Protein AF-0000000085163942 (afdb_homodimer)

Secondary structure (DSSP, 8-state):
----------------------------------EEEEE-TTS-EEEEEHHHHHHHHHHS-HHHHHHHHHHHHHHHTT-STTHHHHHHHHHHHHHHHH--/----------------------------------EEEEE-TTS-EEEEEHHHHHHHHHHS-HHHHHHHHHHHHHHHTT-STTHHHHHHHHHHHHHHHH--

pLDDT: mean 75.38, std 29.67, range [25.17, 98.88]

Foldseek 3Di:
DCCPDDDPPPVPPPPPPPPPPPPPPPPPPCPVQDWAWAADPVLDIDIDGLVVLLVVLLPDDPVVLVVRLVRLVVSCVPHCRHVSVNVSSVVSNVVVVVVD/DDPPDPDDPPPPPPPPPPPPPPPPPPPPPCPVQDWAWAADPVLDIDIDGLVVLLVVLLPDDPVVLVVRLVRLVVSCVPHCRHVSVNVSSVVSNVVVVVVD

Structure (mmCIF, N/CA/C/O backbone):
data_AF-0000000085163942-model_v1
#
loop_
_entity.id
_entity.type
_entity.pdbx_description
1 polymer 'Phage protein'
#
loop_
_atom_site.group_PDB
_atom_site.id
_atom_site.type_symbol
_atom_site.label_atom_id
_atom_site.label_alt_id
_atom_site.label_comp_id
_atom_site.label_asym_id
_atom_site.label_entity_id
_atom_site.label_seq_id
_atom_site.pdbx_PDB_ins_code
_atom_site.Cartn_x
_atom_site.Cartn_y
_atom_site.Cartn_z
_atom_site.occupancy
_atom_site.B_iso_or_equiv
_atom_site.auth_seq_id
_atom_site.auth_comp_id
_atom_site.auth_asym_id
_atom_site.auth_atom_id
_atom_site.pdbx_PDB_model_num
ATOM 1 N N . MET A 1 1 ? -10.93 -107.25 -25.047 1 27.95 1 MET A N 1
ATOM 2 C CA . MET A 1 1 ? -10.164 -107 -23.828 1 27.95 1 MET A CA 1
ATOM 3 C C . MET A 1 1 ? -9.219 -105.812 -24.016 1 27.95 1 MET A C 1
ATOM 5 O O . MET A 1 1 ? -8.148 -105.75 -23.422 1 27.95 1 MET A O 1
ATOM 9 N N . MET A 1 2 ? -9.484 -105.125 -25.031 1 30.03 2 MET A N 1
ATOM 10 C CA . MET A 1 2 ? -8.695 -104.188 -25.828 1 30.03 2 MET A CA 1
ATOM 11 C C . MET A 1 2 ? -8.383 -102.875 -25.031 1 30.03 2 MET A C 1
ATOM 13 O O . MET A 1 2 ? -9.258 -102.062 -24.812 1 30.03 2 MET A O 1
ATOM 17 N N . THR A 1 3 ? -7.574 -103.125 -23.938 1 31.84 3 THR A N 1
ATOM 18 C CA . THR A 1 3 ? -7.246 -102.188 -22.844 1 31.84 3 THR A CA 1
ATOM 19 C C . THR A 1 3 ? -6.402 -101 -23.344 1 31.84 3 THR A C 1
ATOM 21 O O . THR A 1 3 ? -5.199 -101.188 -23.578 1 31.84 3 THR A O 1
ATOM 24 N N . ASN A 1 4 ? -6.859 -100.312 -24.391 1 26.52 4 ASN A N 1
ATOM 25 C CA . ASN A 1 4 ? -6.133 -99.188 -24.984 1 26.52 4 ASN A CA 1
ATOM 26 C C . ASN A 1 4 ? -5.773 -98.125 -23.938 1 26.52 4 ASN A C 1
ATOM 28 O O . ASN A 1 4 ? -6.656 -97.562 -23.297 1 26.52 4 ASN A O 1
ATOM 32 N N . ASN A 1 5 ? -4.551 -98.062 -23.406 1 25.17 5 ASN A N 1
ATOM 33 C CA . ASN A 1 5 ? -3.775 -97.438 -22.359 1 25.17 5 ASN A CA 1
ATOM 34 C C . ASN A 1 5 ? -3.82 -95.938 -22.5 1 25.17 5 ASN A C 1
ATOM 36 O O . ASN A 1 5 ? -4.035 -95.188 -21.516 1 25.17 5 ASN A O 1
ATOM 40 N N . HIS A 1 6 ? -3.053 -95.312 -23.531 1 29.58 6 HIS A N 1
ATOM 41 C CA . HIS A 1 6 ? -2.041 -94.312 -23.172 1 29.58 6 HIS A CA 1
ATOM 42 C C . HIS A 1 6 ? -2.678 -93.062 -22.609 1 29.58 6 HIS A C 1
ATOM 44 O O . HIS A 1 6 ? -3.883 -92.812 -22.75 1 29.58 6 HIS A O 1
ATOM 50 N N . ASP A 1 7 ? -1.928 -91.688 -22.875 1 30.97 7 ASP A N 1
ATOM 51 C CA . ASP A 1 7 ? -1.126 -90.625 -22.328 1 30.97 7 ASP A CA 1
ATOM 52 C C . ASP A 1 7 ? -1.944 -89.312 -22.219 1 30.97 7 ASP A C 1
ATOM 54 O O . ASP A 1 7 ? -2.482 -88.875 -23.219 1 30.97 7 ASP A O 1
ATOM 58 N N . GLU A 1 8 ? -2.578 -89.062 -21.125 1 33.12 8 GLU A N 1
ATOM 59 C CA . GLU A 1 8 ? -3.244 -87.875 -20.609 1 33.12 8 GLU A CA 1
ATOM 60 C C . GLU A 1 8 ? -2.355 -86.625 -20.75 1 33.12 8 GLU A C 1
ATOM 62 O O . GLU A 1 8 ? -1.273 -86.562 -20.156 1 33.12 8 GLU A O 1
ATOM 67 N N . ASN A 1 9 ? -2.043 -86.125 -22.016 1 31.91 9 ASN A N 1
ATOM 68 C CA . ASN A 1 9 ? -1.339 -84.875 -22.281 1 31.91 9 ASN A CA 1
ATOM 69 C C . ASN A 1 9 ? -1.884 -83.75 -21.422 1 31.91 9 ASN A C 1
ATOM 71 O O . ASN A 1 9 ? -3.02 -83.312 -21.609 1 31.91 9 ASN A O 1
ATOM 75 N N . LYS A 1 10 ? -1.564 -83.812 -20.109 1 30.3 10 LYS A N 1
ATOM 76 C CA . LYS A 1 10 ? -1.825 -82.75 -19.156 1 30.3 10 LYS A CA 1
ATOM 77 C C . LYS A 1 10 ? -1.261 -81.438 -19.641 1 30.3 10 LYS A C 1
ATOM 79 O O . LYS A 1 10 ? -0.043 -81.25 -19.703 1 30.3 10 LYS A O 1
ATOM 84 N N . VAL A 1 11 ? -1.818 -80.812 -20.703 1 30.56 11 VAL A N 1
ATOM 85 C CA . VAL A 1 11 ? -1.435 -79.5 -21.156 1 30.56 11 VAL A CA 1
ATOM 86 C C . VAL A 1 11 ? -1.407 -78.562 -19.969 1 30.56 11 VAL A C 1
ATOM 88 O O . VAL A 1 11 ? -2.379 -78.438 -19.203 1 30.56 11 VAL A O 1
ATOM 91 N N . ASN A 1 12 ? -0.235 -78.438 -19.25 1 27.84 12 ASN A N 1
ATOM 92 C CA . ASN A 1 12 ? 0.16 -77.438 -18.25 1 27.84 12 ASN A CA 1
ATOM 93 C C . ASN A 1 12 ? -0.207 -76.062 -18.688 1 27.84 12 ASN A C 1
ATOM 95 O O . ASN A 1 12 ? 0.433 -75.5 -19.578 1 27.84 12 ASN A O 1
ATOM 99 N N . GLU A 1 13 ? -1.436 -75.688 -18.938 1 29.58 13 GLU A N 1
ATOM 100 C CA . GLU A 1 13 ? -1.781 -74.312 -19.172 1 29.58 13 GLU A CA 1
ATOM 101 C C . GLU A 1 13 ? -1.246 -73.438 -18.062 1 29.58 13 GLU A C 1
ATOM 103 O O . GLU A 1 13 ? -1.602 -73.562 -16.891 1 29.58 13 GLU A O 1
ATOM 108 N N . GLN A 1 14 ? 0.116 -73.125 -18.078 1 25.66 14 GLN A N 1
ATOM 109 C CA . GLN A 1 14 ? 0.772 -72.062 -17.281 1 25.66 14 GLN A CA 1
ATOM 110 C C . GLN A 1 14 ? -0.066 -70.812 -17.234 1 25.66 14 GLN A C 1
ATOM 112 O O . GLN A 1 14 ? -0.445 -70.25 -18.266 1 25.66 14 GLN A O 1
ATOM 117 N N . GLU A 1 15 ? -0.986 -70.688 -16.281 1 30.95 15 GLU A N 1
ATOM 118 C CA . GLU A 1 15 ? -1.666 -69.438 -15.859 1 30.95 15 GLU A CA 1
ATOM 119 C C . GLU A 1 15 ? -0.682 -68.312 -15.719 1 30.95 15 GLU A C 1
ATOM 121 O O . GLU A 1 15 ? 0.246 -68.375 -14.914 1 30.95 15 GLU A O 1
ATOM 126 N N . GLU A 1 16 ? -0.169 -67.75 -16.906 1 27.62 16 GLU A N 1
ATOM 127 C CA . GLU A 1 16 ? 0.551 -66.438 -16.781 1 27.62 16 GLU A CA 1
ATOM 128 C C . GLU A 1 16 ? -0.165 -65.5 -15.828 1 27.62 16 GLU A C 1
ATOM 130 O O . GLU A 1 16 ? -1.358 -65.25 -15.984 1 27.62 16 GLU A O 1
ATOM 135 N N . GLN A 1 17 ? 0.103 -65.688 -14.516 1 26.7 17 GLN A N 1
ATOM 136 C CA . GLN A 1 17 ? -0.278 -64.688 -13.547 1 26.7 17 GLN A CA 1
ATOM 137 C C . GLN A 1 17 ? 0.054 -63.281 -14.062 1 26.7 17 GLN A C 1
ATOM 139 O O . GLN A 1 17 ? 1.209 -62.969 -14.375 1 26.7 17 GLN A O 1
ATOM 144 N N . ASP A 1 18 ? -0.803 -62.719 -14.891 1 28.08 18 ASP A N 1
ATOM 145 C CA . ASP A 1 18 ? -0.735 -61.312 -15.219 1 28.08 18 ASP A CA 1
ATOM 146 C C . ASP A 1 18 ? -0.499 -60.469 -13.969 1 28.08 18 ASP A C 1
ATOM 148 O O . ASP A 1 18 ? -1.327 -60.438 -13.055 1 28.08 18 ASP A O 1
ATOM 152 N N . VAL A 1 19 ? 0.696 -60.469 -13.398 1 32.38 19 VAL A N 1
ATOM 153 C CA . VAL A 1 19 ? 1.125 -59.5 -12.398 1 32.38 19 VAL A CA 1
ATOM 154 C C . VAL A 1 19 ? 0.755 -58.094 -12.859 1 32.38 19 VAL A C 1
ATOM 156 O O . VAL A 1 19 ? 1.288 -57.594 -13.859 1 32.38 19 VAL A O 1
ATOM 159 N N . SER A 1 20 ? -0.534 -57.781 -13 1 29.97 20 SER A N 1
ATOM 160 C CA . SER A 1 20 ? -0.862 -56.375 -13.148 1 29.97 20 SER A CA 1
ATOM 161 C C . SER A 1 20 ? -0.117 -55.531 -12.125 1 29.97 20 SER A C 1
ATOM 163 O O . SER A 1 20 ? -0.396 -55.594 -10.93 1 29.97 20 SER A O 1
ATOM 165 N N . GLU A 1 21 ? 1.205 -55.5 -12.195 1 30.53 21 GLU A N 1
ATOM 166 C CA . GLU A 1 21 ? 1.842 -54.469 -11.375 1 30.53 21 GLU A CA 1
ATOM 167 C C . GLU A 1 21 ? 1.074 -53.156 -11.438 1 30.53 21 GLU A C 1
ATOM 169 O O . GLU A 1 21 ? 0.884 -52.594 -12.516 1 30.53 21 GLU A O 1
ATOM 174 N N . MET A 1 22 ? 0.113 -52.938 -10.602 1 33.09 22 MET A N 1
ATOM 175 C CA . MET A 1 22 ? -0.383 -51.594 -10.375 1 33.09 22 MET A CA 1
ATOM 176 C C . MET A 1 22 ? 0.769 -50.594 -10.297 1 33.09 22 MET A C 1
ATOM 178 O O . MET A 1 22 ? 1.668 -50.75 -9.469 1 33.09 22 MET A O 1
ATOM 182 N N . VAL A 1 23 ? 1.492 -50.281 -11.406 1 35.84 23 VAL A N 1
ATOM 183 C CA . VAL A 1 23 ? 2.305 -49.062 -11.359 1 35.84 23 VAL A CA 1
ATOM 184 C C . VAL A 1 23 ? 1.621 -48.031 -10.484 1 35.84 23 VAL A C 1
ATOM 186 O O . VAL A 1 23 ? 0.501 -47.594 -10.773 1 35.84 23 VAL A O 1
ATOM 189 N N . ASP A 1 24 ? 1.794 -48.156 -9.211 1 34 24 ASP A N 1
ATOM 190 C CA . ASP A 1 24 ? 1.527 -46.938 -8.445 1 34 24 ASP A CA 1
ATOM 191 C C . ASP A 1 24 ? 1.968 -45.719 -9.219 1 34 24 ASP A C 1
ATOM 193 O O . ASP A 1 24 ? 3.129 -45.594 -9.617 1 34 24 ASP A O 1
ATOM 197 N N . GLU A 1 25 ? 1.188 -45.25 -10.164 1 37.19 25 GLU A N 1
ATOM 198 C CA . GLU A 1 25 ? 1.496 -43.875 -10.578 1 37.19 25 GLU A CA 1
ATOM 199 C C . GLU A 1 25 ? 2.062 -43.062 -9.422 1 37.19 25 GLU A C 1
ATOM 201 O O . GLU A 1 25 ? 1.413 -42.906 -8.383 1 37.19 25 GLU A O 1
ATOM 206 N N . GLY A 1 26 ? 3.314 -43.219 -9.078 1 36.75 26 GLY A N 1
ATOM 207 C CA . GLY A 1 26 ? 3.883 -42.156 -8.258 1 36.75 26 GLY A CA 1
ATOM 208 C C . GLY A 1 26 ? 3.238 -40.812 -8.5 1 36.75 26 GLY A C 1
ATOM 209 O O . GLY A 1 26 ? 3.273 -40.312 -9.617 1 36.75 26 GLY A O 1
ATOM 210 N N . GLY A 1 27 ? 2.029 -40.594 -7.922 1 38.69 27 GLY A N 1
ATOM 211 C CA . GLY A 1 27 ? 1.668 -39.188 -7.957 1 38.69 27 GLY A CA 1
ATOM 212 C C . GLY A 1 27 ? 2.869 -38.281 -7.895 1 38.69 27 GLY A C 1
ATOM 213 O O . GLY A 1 27 ? 3.656 -38.344 -6.949 1 38.69 27 GLY A O 1
ATOM 214 N N . LEU A 1 28 ? 3.746 -38.188 -8.875 1 40.22 28 LEU A N 1
ATOM 215 C CA . LEU A 1 28 ? 4.582 -36.969 -8.805 1 40.22 28 LEU A CA 1
ATOM 216 C C . LEU A 1 28 ? 3.994 -35.969 -7.828 1 40.22 28 LEU A C 1
ATOM 218 O O . LEU A 1 28 ? 2.793 -35.688 -7.859 1 40.22 28 LEU A O 1
ATOM 222 N N . GLY A 1 29 ? 4.441 -36.031 -6.539 1 40.94 29 GLY A N 1
ATOM 223 C CA . GLY A 1 29 ? 4.137 -34.906 -5.68 1 40.94 29 GLY A CA 1
ATOM 224 C C . GLY A 1 29 ? 3.922 -33.625 -6.445 1 40.94 29 GLY A C 1
ATOM 225 O O . GLY A 1 29 ? 4.73 -33.25 -7.301 1 40.94 29 GLY A O 1
ATOM 226 N N . ALA A 1 30 ? 2.789 -33.312 -6.973 1 45.41 30 ALA A N 1
ATOM 227 C CA . ALA A 1 30 ? 2.453 -32 -7.496 1 45.41 30 ALA A CA 1
ATOM 228 C C . ALA A 1 30 ? 3.287 -30.922 -6.816 1 45.41 30 ALA A C 1
ATOM 230 O O . ALA A 1 30 ? 3.203 -30.734 -5.602 1 45.41 30 ALA A O 1
ATOM 231 N N . ASP A 1 31 ? 4.598 -30.906 -6.844 1 47.56 31 ASP A N 1
ATOM 232 C CA . ASP A 1 31 ? 5.195 -29.641 -6.387 1 47.56 31 ASP A CA 1
ATOM 233 C C . ASP A 1 31 ? 4.199 -28.5 -6.484 1 47.56 31 ASP A C 1
ATOM 235 O O . ASP A 1 31 ? 3.979 -27.953 -7.566 1 47.56 31 ASP A O 1
ATOM 239 N N . GLY A 1 32 ? 3.088 -28.703 -5.945 1 53.69 32 GLY A N 1
ATOM 240 C CA . GLY A 1 32 ? 1.969 -27.781 -5.84 1 53.69 32 GLY A CA 1
ATOM 241 C C . GLY A 1 32 ? 2.396 -26.328 -5.809 1 53.69 32 GLY A C 1
ATOM 242 O O . GLY A 1 32 ? 3.139 -25.906 -4.918 1 53.69 32 GLY A O 1
ATOM 243 N N . TYR A 1 33 ? 2.586 -25.859 -7.02 1 74 33 TYR A N 1
ATOM 244 C CA . TYR A 1 33 ? 2.916 -24.453 -7.223 1 74 33 TYR A CA 1
ATOM 245 C C . TYR A 1 33 ? 1.965 -23.562 -6.441 1 74 33 TYR A C 1
ATOM 247 O O . TYR A 1 33 ? 0.744 -23.688 -6.562 1 74 33 TYR A O 1
ATOM 255 N N . TYR A 1 34 ? 2.459 -23.125 -5.215 1 90.06 34 TYR A N 1
ATOM 256 C CA . TYR A 1 34 ? 1.704 -22.156 -4.414 1 90.06 34 TYR A CA 1
ATOM 257 C C . TYR A 1 34 ? 1.158 -21.031 -5.277 1 90.06 34 TYR A C 1
ATOM 259 O O . TYR A 1 34 ? 1.878 -20.484 -6.109 1 90.06 34 TYR A O 1
ATOM 267 N N . LYS A 1 35 ? -0.146 -21 -5.293 1 95.56 35 LYS A N 1
ATOM 268 C CA . LYS A 1 35 ? -0.816 -19.922 -6.02 1 95.56 35 LYS A CA 1
ATOM 269 C C . LYS A 1 35 ? -1.257 -18.812 -5.074 1 95.56 35 LYS A C 1
ATOM 271 O O . LYS A 1 35 ? -1.476 -19.047 -3.885 1 95.56 35 LYS A O 1
ATOM 276 N N . ILE A 1 36 ? -1.275 -17.578 -5.637 1 97 36 ILE A N 1
ATOM 277 C CA . ILE A 1 36 ? -1.757 -16.422 -4.895 1 97 36 ILE A CA 1
ATOM 278 C C . ILE A 1 36 ? -2.762 -15.641 -5.742 1 97 36 ILE A C 1
ATOM 280 O O . ILE A 1 36 ? -2.857 -15.859 -6.953 1 97 36 ILE A O 1
ATOM 284 N N . ASN A 1 37 ? -3.51 -14.812 -5.055 1 97.62 37 ASN A N 1
ATOM 285 C CA . ASN A 1 37 ? -4.434 -13.922 -5.758 1 97.62 37 ASN A CA 1
ATOM 286 C C . ASN A 1 37 ? -3.785 -12.578 -6.078 1 97.62 37 ASN A C 1
ATOM 288 O O . ASN A 1 37 ? -3.205 -11.938 -5.199 1 97.62 37 ASN A O 1
ATOM 292 N N . GLU A 1 38 ? -3.898 -12.266 -7.402 1 97.69 38 GLU A N 1
ATOM 293 C CA . GLU A 1 38 ? -3.43 -10.969 -7.883 1 97.69 38 GLU A CA 1
ATOM 294 C C . GLU A 1 38 ? -4.602 -10.062 -8.242 1 97.69 38 GLU A C 1
ATOM 296 O O . GLU A 1 38 ? -5.543 -10.484 -8.906 1 97.69 38 GLU A O 1
ATOM 301 N N . PHE A 1 39 ? -4.453 -8.789 -7.75 1 97.69 39 PHE A N 1
ATOM 302 C CA . PHE A 1 39 ? -5.461 -7.801 -8.117 1 97.69 39 PHE A CA 1
ATOM 303 C C . PHE A 1 39 ? -5.207 -7.266 -9.516 1 97.69 39 PHE A C 1
ATOM 305 O O . PHE A 1 39 ? -4.066 -6.98 -9.883 1 97.69 39 PHE A O 1
ATOM 312 N N . GLN A 1 40 ? -6.348 -7.164 -10.219 1 95.19 40 GLN A N 1
ATOM 313 C CA . GLN A 1 40 ? -6.281 -6.648 -11.586 1 95.19 40 GLN A CA 1
ATOM 314 C C . GLN A 1 40 ? -6.805 -5.215 -11.656 1 95.19 40 GLN A C 1
ATOM 316 O O . GLN A 1 40 ? -7.684 -4.832 -10.883 1 95.19 40 GLN A O 1
ATOM 321 N N . LYS A 1 41 ? -6.363 -4.492 -12.594 1 88 41 LYS A 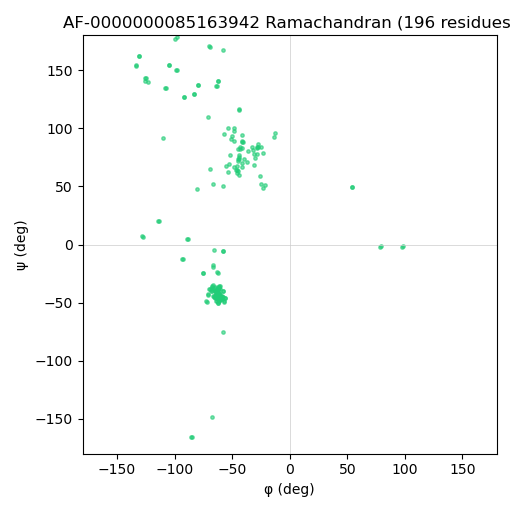N 1
ATOM 322 C CA . LYS A 1 41 ? -6.695 -3.08 -12.75 1 88 41 LYS A CA 1
ATOM 323 C C . LYS A 1 41 ? -8.188 -2.887 -12.977 1 88 41 LYS A C 1
ATOM 325 O O . LYS A 1 41 ? -8.75 -1.843 -12.633 1 88 41 LYS A O 1
ATOM 330 N N . ASP A 1 42 ? -8.789 -3.83 -13.438 1 87.06 42 ASP A N 1
ATOM 331 C CA . ASP A 1 42 ? -10.211 -3.721 -13.75 1 87.06 42 ASP A CA 1
ATOM 332 C C . ASP A 1 42 ? -11.062 -4.102 -12.539 1 87.06 42 ASP A C 1
ATOM 334 O O . ASP A 1 42 ? -12.297 -4.082 -12.617 1 87.06 42 ASP A O 1
ATOM 338 N N . GLY A 1 43 ? -10.438 -4.344 -11.484 1 88.19 43 GLY A N 1
ATOM 339 C CA . GLY A 1 43 ? -11.164 -4.59 -10.25 1 88.19 43 GLY A CA 1
ATOM 340 C C . GLY A 1 43 ? -11.312 -6.062 -9.93 1 88.19 43 GLY A C 1
ATOM 341 O O . GLY A 1 43 ? -11.766 -6.422 -8.844 1 88.19 43 GLY A O 1
ATOM 342 N N . GLY A 1 44 ? -10.844 -6.961 -10.711 1 91.75 44 GLY A N 1
ATOM 343 C CA . GLY A 1 44 ? -10.953 -8.391 -10.469 1 91.75 44 GLY A CA 1
ATOM 344 C C . GLY A 1 44 ? -9.695 -8.992 -9.875 1 91.75 44 GLY A C 1
ATOM 345 O O . GLY A 1 44 ? -8.797 -8.266 -9.445 1 91.75 44 GLY A O 1
ATOM 346 N N . SER A 1 45 ? -9.797 -10.344 -9.578 1 96 45 SER A N 1
ATOM 347 C CA . SER A 1 45 ? -8.672 -11.109 -9.055 1 96 45 SER A CA 1
ATOM 348 C C . SER A 1 45 ? -8.359 -12.312 -9.938 1 96 45 SER A C 1
ATOM 350 O O . SER A 1 45 ? -9.266 -12.945 -10.477 1 96 45 SER A O 1
ATOM 352 N N . VAL A 1 46 ? -7.098 -12.562 -10.125 1 96.81 46 VAL A N 1
ATOM 353 C CA . VAL A 1 46 ? -6.645 -13.75 -10.844 1 96.81 46 VAL A CA 1
ATOM 354 C C . VAL A 1 46 ? -5.668 -14.539 -9.977 1 96.81 46 VAL A C 1
ATOM 356 O O . VAL A 1 46 ? -4.914 -13.961 -9.195 1 96.81 46 VAL A O 1
ATOM 359 N N . GLU A 1 47 ? -5.766 -15.836 -10.086 1 96.75 47 GLU A N 1
ATOM 360 C CA . GLU A 1 47 ? -4.785 -16.688 -9.422 1 96.75 47 GLU A CA 1
ATOM 361 C C . GLU A 1 47 ? -3.525 -16.844 -10.266 1 96.75 47 GLU A C 1
ATOM 363 O O . GLU A 1 47 ? -3.605 -17.141 -11.461 1 96.75 47 GLU A O 1
ATOM 368 N N . VAL A 1 48 ? -2.398 -16.625 -9.688 1 96.62 48 VAL A N 1
ATOM 369 C CA . VAL A 1 48 ? -1.116 -16.734 -10.375 1 96.62 48 VAL A CA 1
ATOM 370 C C . VAL A 1 48 ? -0.137 -17.531 -9.508 1 96.62 48 VAL A C 1
ATOM 372 O O . VAL A 1 48 ? -0.299 -17.594 -8.281 1 96.62 48 VAL A O 1
ATOM 375 N N . GLY A 1 49 ? 0.84 -18.172 -10.156 1 96.19 49 GLY A N 1
ATOM 376 C CA . GLY A 1 49 ? 1.913 -18.797 -9.398 1 96.19 49 GLY A CA 1
ATOM 377 C C . GLY A 1 49 ? 2.744 -17.797 -8.617 1 96.19 49 GLY A C 1
ATOM 378 O O . GLY A 1 49 ? 3.072 -16.719 -9.125 1 96.19 49 GLY A O 1
ATOM 379 N N . LEU A 1 50 ? 2.982 -18.234 -7.449 1 97 50 LEU A N 1
ATOM 380 C CA . LEU A 1 50 ? 3.754 -17.344 -6.578 1 97 50 LEU A CA 1
ATOM 381 C C . LEU A 1 50 ? 5.086 -16.969 -7.223 1 97 50 LEU A C 1
ATOM 383 O O . LEU A 1 50 ? 5.461 -15.805 -7.246 1 97 50 LEU A O 1
ATOM 387 N N . ASP A 1 51 ? 5.797 -17.891 -7.77 1 95.75 51 ASP A N 1
ATOM 388 C CA . ASP A 1 51 ? 7.113 -17.625 -8.344 1 95.75 51 ASP A CA 1
ATOM 389 C C . ASP A 1 51 ? 7.004 -16.734 -9.578 1 95.75 51 ASP A C 1
ATOM 391 O O . ASP A 1 51 ? 7.855 -15.875 -9.812 1 95.75 51 ASP A O 1
ATOM 395 N N . GLN A 1 52 ? 5.961 -17 -10.32 1 96.12 52 GLN A N 1
ATOM 396 C CA . GLN A 1 52 ? 5.727 -16.172 -11.492 1 96.12 52 GLN A CA 1
ATOM 397 C C . GLN A 1 52 ? 5.445 -14.727 -11.094 1 96.12 52 GLN A C 1
ATOM 399 O O . GLN A 1 52 ? 5.93 -13.797 -11.734 1 96.12 52 GLN A O 1
ATOM 404 N N . PHE A 1 53 ? 4.668 -14.555 -10.102 1 97.62 53 PHE A N 1
ATOM 405 C CA . PHE A 1 53 ? 4.355 -13.219 -9.617 1 97.62 53 PHE A CA 1
ATOM 406 C C . PHE A 1 53 ? 5.605 -12.523 -9.094 1 97.62 53 PHE A C 1
ATOM 408 O O . PHE A 1 53 ? 5.832 -11.344 -9.375 1 97.62 53 PHE A O 1
ATOM 415 N N . LYS A 1 54 ? 6.426 -13.18 -8.398 1 97.94 54 LYS A N 1
ATOM 416 C CA . LYS A 1 54 ? 7.676 -12.633 -7.879 1 97.94 54 LYS A CA 1
ATOM 417 C C . LYS A 1 54 ? 8.578 -12.148 -9.008 1 97.94 54 LYS A C 1
ATOM 419 O O . LYS A 1 54 ? 9.164 -11.07 -8.922 1 97.94 54 LYS A O 1
ATOM 424 N N . LEU A 1 55 ? 8.688 -12.969 -10.008 1 97.44 55 LEU A N 1
ATOM 425 C CA . LEU A 1 55 ? 9.508 -12.602 -11.156 1 97.44 55 LEU A CA 1
ATOM 426 C C . LEU A 1 55 ? 8.977 -11.344 -11.828 1 97.44 55 LEU A C 1
ATOM 428 O O . LEU A 1 55 ? 9.742 -10.414 -12.117 1 97.44 55 LEU A O 1
ATOM 432 N N . ARG A 1 56 ? 7.703 -11.227 -12.125 1 97.69 56 ARG A N 1
ATOM 433 C CA . ARG A 1 56 ? 7.094 -10.062 -12.766 1 97.69 56 ARG A CA 1
ATOM 434 C C . ARG A 1 56 ? 7.312 -8.805 -11.938 1 97.69 56 ARG A C 1
ATOM 436 O O . ARG A 1 56 ? 7.691 -7.758 -12.469 1 97.69 56 ARG A O 1
ATOM 443 N N . VAL A 1 57 ? 7.078 -8.93 -10.672 1 98 57 VAL A N 1
ATOM 444 C CA . VAL A 1 57 ? 7.199 -7.812 -9.734 1 98 57 VAL A CA 1
ATOM 445 C C . VAL A 1 57 ? 8.641 -7.305 -9.719 1 98 57 VAL A C 1
ATOM 447 O O . VAL A 1 57 ? 8.875 -6.098 -9.617 1 98 57 VAL A O 1
ATOM 450 N N . SER A 1 58 ? 9.594 -8.164 -9.812 1 97.88 58 SER A N 1
ATOM 451 C CA . SER A 1 58 ? 11.008 -7.785 -9.766 1 97.88 58 SER A CA 1
ATOM 452 C C . SER A 1 58 ? 11.398 -6.953 -10.977 1 97.88 58 SER A C 1
ATOM 454 O O . SER A 1 58 ? 12.406 -6.246 -10.953 1 97.88 58 SER A O 1
ATOM 456 N N . GLU A 1 59 ? 10.602 -7.02 -12.023 1 98.19 59 GLU A N 1
ATOM 457 C CA . GLU A 1 59 ? 10.906 -6.309 -13.258 1 98.19 59 GLU A CA 1
ATOM 458 C C . GLU A 1 59 ? 10.25 -4.934 -13.281 1 98.19 59 GLU A C 1
ATOM 460 O O . GLU A 1 59 ? 10.555 -4.105 -14.141 1 98.19 59 GLU A O 1
ATOM 465 N N . TYR A 1 60 ? 9.344 -4.66 -12.398 1 97.88 60 TYR A N 1
ATOM 466 C CA . TYR A 1 60 ? 8.68 -3.363 -12.336 1 97.88 60 TYR A CA 1
ATOM 467 C C . TYR A 1 60 ? 9.68 -2.252 -12.039 1 97.88 60 TYR A C 1
ATOM 469 O O . TYR A 1 60 ? 10.617 -2.443 -11.258 1 97.88 60 TYR A O 1
ATOM 477 N N . ASN A 1 61 ? 9.453 -1.104 -12.719 1 97.69 61 ASN A N 1
ATOM 478 C CA . ASN A 1 61 ? 10.148 0.068 -12.211 1 97.69 61 ASN A CA 1
ATOM 479 C C . ASN A 1 61 ? 9.594 0.508 -10.859 1 97.69 61 ASN A C 1
ATOM 481 O O . ASN A 1 61 ? 8.539 0.033 -10.43 1 97.69 61 ASN A O 1
ATOM 485 N N . ASP A 1 62 ? 10.25 1.4 -10.227 1 97.94 62 ASP A N 1
ATOM 486 C CA . ASP A 1 62 ? 9.914 1.76 -8.852 1 97.94 62 ASP A CA 1
ATOM 487 C C . ASP A 1 62 ? 8.492 2.303 -8.758 1 97.94 62 ASP A C 1
ATOM 489 O O . ASP A 1 62 ? 7.742 1.946 -7.84 1 97.94 62 ASP A O 1
ATOM 493 N N . LEU A 1 63 ? 8.148 3.197 -9.641 1 98.25 63 LEU A N 1
ATOM 494 C CA . LEU A 1 63 ? 6.816 3.781 -9.625 1 98.25 63 LEU A CA 1
ATOM 495 C C . LEU A 1 63 ? 5.746 2.703 -9.773 1 98.25 63 LEU A C 1
ATOM 497 O O . LEU A 1 63 ? 4.773 2.682 -9.016 1 98.25 63 LEU A O 1
ATOM 501 N N . ASP A 1 64 ? 5.895 1.814 -10.695 1 98 64 ASP A N 1
ATOM 502 C CA . ASP A 1 64 ? 4.938 0.74 -10.93 1 98 64 ASP A CA 1
ATOM 503 C C . ASP A 1 64 ? 4.879 -0.213 -9.734 1 98 64 ASP A C 1
ATOM 505 O O . ASP A 1 64 ? 3.812 -0.737 -9.406 1 98 64 ASP A O 1
ATOM 509 N N . LEU A 1 65 ? 6.012 -0.42 -9.164 1 98.69 65 LEU A N 1
ATOM 510 C CA . LEU A 1 65 ? 6.086 -1.299 -8.008 1 98.69 65 LEU A CA 1
ATOM 511 C C . LEU A 1 65 ? 5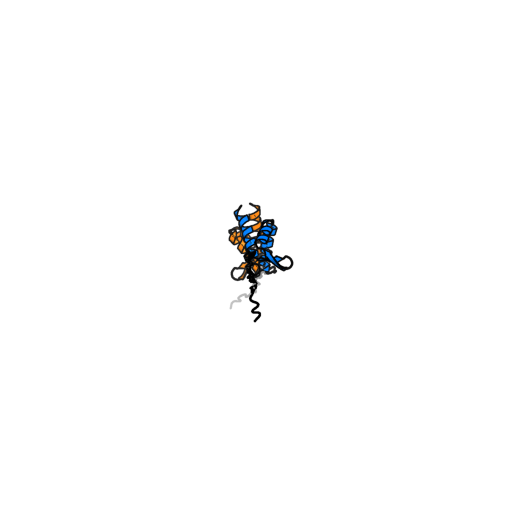.285 -0.727 -6.84 1 98.69 65 LEU A C 1
ATOM 513 O O . LEU A 1 65 ? 4.445 -1.417 -6.258 1 98.69 65 LEU A O 1
ATOM 517 N N . VAL A 1 66 ? 5.492 0.496 -6.559 1 98.81 66 VAL A N 1
ATOM 518 C CA . VAL A 1 66 ? 4.797 1.144 -5.453 1 98.81 66 VAL A CA 1
ATOM 519 C C . VAL A 1 66 ? 3.309 1.258 -5.77 1 98.81 66 VAL A C 1
ATOM 521 O O . VAL A 1 66 ? 2.461 1.019 -4.906 1 98.81 66 VAL A O 1
ATOM 524 N N . ASN A 1 67 ? 2.926 1.57 -6.977 1 98.38 67 ASN A N 1
ATOM 525 C CA . ASN A 1 67 ? 1.523 1.623 -7.375 1 98.38 67 ASN A CA 1
ATOM 526 C C . ASN A 1 67 ? 0.851 0.26 -7.246 1 98.38 67 ASN A C 1
ATOM 528 O O . ASN A 1 67 ? -0.323 0.174 -6.879 1 98.38 67 ASN A O 1
ATOM 532 N N . SER A 1 68 ? 1.56 -0.772 -7.586 1 98.5 68 SER A N 1
ATOM 533 C CA . SER A 1 68 ? 1.02 -2.119 -7.438 1 98.5 68 SER A CA 1
ATOM 534 C C . SER A 1 68 ? 0.712 -2.434 -5.977 1 98.5 68 SER A C 1
ATOM 536 O O . SER A 1 68 ? -0.317 -3.039 -5.672 1 98.5 68 SER A O 1
ATOM 538 N N . LEU A 1 69 ? 1.604 -2.061 -5.086 1 98.81 69 LEU A N 1
ATOM 539 C CA . LEU A 1 69 ? 1.364 -2.262 -3.66 1 98.81 69 LE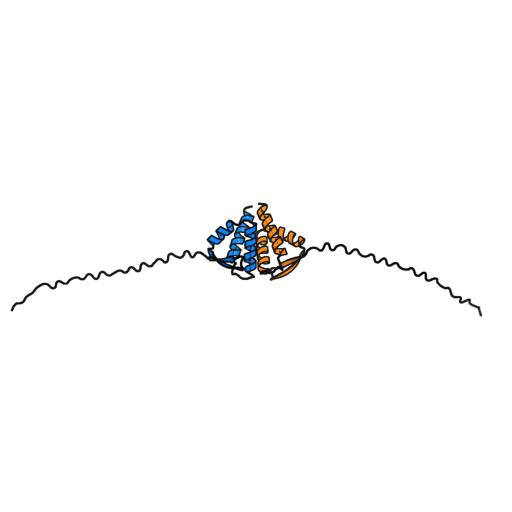U A CA 1
ATOM 540 C C . LEU A 1 69 ? 0.092 -1.547 -3.217 1 98.81 69 LEU A C 1
ATOM 542 O O . LEU A 1 69 ? -0.754 -2.137 -2.541 1 98.81 69 LEU A O 1
ATOM 546 N N . ILE A 1 70 ? -0.062 -0.319 -3.646 1 98.56 70 ILE A N 1
ATOM 547 C CA . ILE A 1 70 ? -1.219 0.491 -3.281 1 98.56 70 ILE A CA 1
ATOM 548 C C . ILE A 1 70 ? -2.494 -0.158 -3.814 1 98.56 70 ILE A C 1
ATOM 550 O O . ILE A 1 70 ? -3.488 -0.271 -3.096 1 98.56 70 ILE A O 1
ATOM 554 N N . ALA A 1 71 ? -2.49 -0.603 -5.031 1 97.81 71 ALA A N 1
ATOM 555 C CA . ALA A 1 71 ? -3.672 -1.19 -5.656 1 97.81 71 ALA A CA 1
ATOM 556 C C . ALA A 1 71 ? -4.102 -2.461 -4.926 1 97.81 71 ALA A C 1
ATOM 558 O O . ALA A 1 71 ? -5.289 -2.66 -4.664 1 97.81 71 ALA A O 1
ATOM 559 N N . HIS A 1 72 ? -3.152 -3.312 -4.637 1 98.38 72 HIS A N 1
ATOM 560 C CA . HIS A 1 72 ? -3.465 -4.547 -3.924 1 98.38 72 HIS A CA 1
ATOM 561 C C . HIS A 1 72 ? -3.988 -4.258 -2.521 1 98.38 72 HIS A C 1
ATOM 563 O O . HIS A 1 72 ? -4.945 -4.891 -2.068 1 98.38 72 HIS A O 1
ATOM 569 N N . ALA A 1 73 ? -3.398 -3.369 -1.837 1 98.12 73 ALA A N 1
ATOM 570 C CA . ALA A 1 73 ? -3.822 -3.033 -0.481 1 98.12 73 ALA A CA 1
ATOM 571 C C . ALA A 1 73 ? -5.211 -2.398 -0.482 1 98.12 73 ALA A C 1
ATOM 573 O O . ALA A 1 73 ? -6.055 -2.742 0.347 1 98.12 73 ALA A O 1
ATOM 574 N N . ASP A 1 74 ? -5.43 -1.479 -1.389 1 97.31 74 ASP A N 1
ATOM 575 C CA . ASP A 1 74 ? -6.719 -0.808 -1.527 1 97.31 74 ASP A CA 1
ATOM 576 C C . ASP A 1 74 ? -7.84 -1.816 -1.774 1 97.31 74 ASP A C 1
ATOM 578 O O . ASP A 1 74 ? -8.922 -1.702 -1.197 1 97.31 74 ASP A O 1
ATOM 582 N N . ALA A 1 75 ? -7.504 -2.76 -2.566 1 96.5 75 ALA A N 1
ATOM 583 C CA . ALA A 1 75 ? -8.484 -3.773 -2.943 1 96.5 75 ALA A CA 1
ATOM 584 C C . ALA A 1 75 ? -8.719 -4.762 -1.803 1 96.5 75 ALA A C 1
ATOM 586 O O . ALA A 1 75 ? -9.766 -5.41 -1.744 1 96.5 75 ALA A O 1
ATOM 587 N N . ASN A 1 76 ? -7.754 -4.902 -0.917 1 95.38 76 ASN A N 1
ATOM 588 C CA . ASN A 1 76 ? -7.824 -5.891 0.153 1 95.38 76 ASN A CA 1
ATOM 589 C C . ASN A 1 76 ? -8.867 -5.508 1.204 1 95.38 76 ASN A C 1
ATOM 591 O O . ASN A 1 76 ? -9.562 -6.371 1.74 1 95.38 76 ASN A O 1
ATOM 595 N N . HIS A 1 77 ? -8.898 -4.258 1.577 1 89.88 77 HIS A N 1
ATOM 596 C CA . HIS A 1 77 ? -9.938 -3.654 2.408 1 89.88 77 HIS A CA 1
ATOM 597 C C . HIS A 1 77 ? -10.117 -4.426 3.709 1 89.88 77 HIS A C 1
ATOM 599 O O . HIS A 1 77 ? -11.242 -4.797 4.066 1 89.88 77 HIS A O 1
ATOM 605 N N . GLY A 1 78 ? -9.039 -4.652 4.316 1 85.88 78 GLY A N 1
ATOM 606 C CA . GLY A 1 78 ? -9.102 -5.34 5.598 1 85.88 78 GLY A CA 1
ATOM 607 C C . GLY A 1 78 ? -9.289 -6.84 5.461 1 85.88 78 GLY A C 1
ATOM 608 O O . GLY A 1 78 ? -9.359 -7.555 6.465 1 85.88 78 GLY A O 1
ATOM 609 N N . GLY A 1 79 ? -9.398 -7.289 4.215 1 92 79 GLY A N 1
ATOM 610 C CA . GLY A 1 79 ? -9.492 -8.719 3.971 1 92 79 GLY A CA 1
ATOM 611 C C . GLY A 1 79 ? -8.141 -9.398 3.885 1 92 79 GLY A C 1
ATOM 612 O O . GLY A 1 79 ? -7.152 -8.898 4.43 1 92 79 GLY A O 1
ATOM 613 N N . SER A 1 80 ? -8.188 -10.594 3.385 1 95.25 80 SER A N 1
ATOM 614 C CA . SER A 1 80 ? -6.945 -11.359 3.301 1 95.25 80 SER A CA 1
ATOM 615 C C . SER A 1 80 ? -6.719 -11.891 1.89 1 95.25 80 SER A C 1
ATOM 617 O O . SER A 1 80 ? -5.75 -12.617 1.642 1 95.25 80 SER A O 1
ATOM 619 N N . GLU A 1 81 ? -7.562 -11.477 1.021 1 95.69 81 GLU A N 1
ATOM 620 C CA . GLU A 1 81 ? -7.562 -12.039 -0.329 1 95.69 81 GLU A CA 1
ATOM 621 C C . GLU A 1 81 ? -6.23 -11.781 -1.031 1 95.69 81 GLU A C 1
ATOM 623 O O . GLU A 1 81 ? -5.746 -12.641 -1.773 1 95.69 81 GLU A O 1
ATOM 628 N N . PHE A 1 82 ? -5.672 -10.633 -0.773 1 97.44 82 PHE A N 1
ATOM 629 C CA . PHE A 1 82 ? -4.48 -10.25 -1.524 1 97.44 82 PHE A CA 1
ATOM 630 C C . PHE A 1 82 ? -3.266 -10.172 -0.609 1 97.44 82 PHE A C 1
ATOM 632 O O . PHE A 1 82 ? -2.252 -9.57 -0.965 1 97.44 82 PHE A O 1
ATOM 639 N N . ASP A 1 83 ? -3.305 -10.828 0.562 1 97.62 83 ASP A N 1
ATOM 640 C CA . ASP A 1 83 ? -2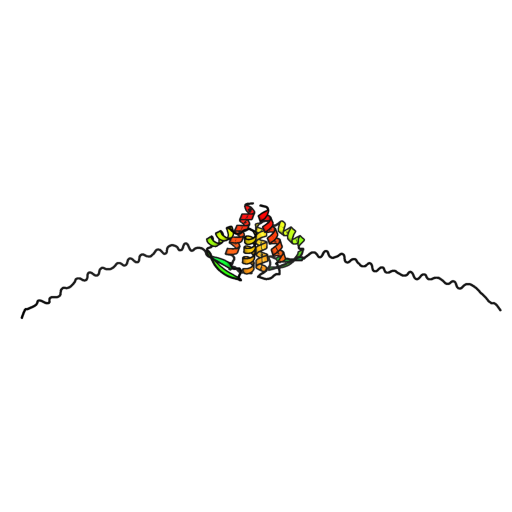.221 -10.758 1.535 1 97.62 83 ASP A CA 1
ATOM 641 C C . ASP A 1 83 ? -0.907 -11.242 0.932 1 97.62 83 ASP A C 1
ATOM 643 O O . ASP A 1 83 ? 0.143 -10.633 1.131 1 97.62 83 ASP A O 1
ATOM 647 N N . ASP A 1 84 ? -1.02 -12.305 0.258 1 97.81 84 ASP A N 1
ATOM 648 C CA . ASP A 1 84 ? 0.203 -12.867 -0.303 1 97.81 84 ASP A CA 1
ATOM 649 C C . ASP A 1 84 ? 0.814 -11.93 -1.345 1 97.81 84 ASP A C 1
ATOM 651 O O . ASP A 1 84 ? 2.027 -11.719 -1.359 1 97.81 84 ASP A O 1
ATOM 655 N N . ALA A 1 85 ? -0.011 -11.406 -2.25 1 98.44 85 ALA A N 1
ATOM 656 C CA . ALA A 1 85 ? 0.488 -10.469 -3.252 1 98.44 85 ALA A CA 1
ATOM 657 C C . ALA A 1 85 ? 1.089 -9.227 -2.594 1 98.44 85 ALA A C 1
ATOM 659 O O . ALA A 1 85 ? 2.166 -8.773 -2.98 1 98.44 85 ALA A O 1
ATOM 660 N N . ILE A 1 86 ? 0.414 -8.766 -1.618 1 98.75 86 ILE A N 1
ATOM 661 C CA . ILE A 1 86 ? 0.891 -7.605 -0.876 1 98.75 86 ILE A CA 1
ATOM 662 C C . ILE A 1 86 ? 2.254 -7.91 -0.26 1 98.75 86 ILE A C 1
ATOM 664 O O . ILE A 1 86 ? 3.176 -7.094 -0.342 1 98.75 86 ILE A O 1
ATOM 668 N N . ASN A 1 87 ? 2.377 -9.039 0.31 1 98.62 87 ASN A N 1
ATOM 669 C CA . ASN A 1 87 ? 3.635 -9.406 0.947 1 98.62 87 ASN A CA 1
ATOM 670 C C . ASN A 1 87 ? 4.77 -9.516 -0.07 1 98.62 87 ASN A C 1
ATOM 672 O O . ASN A 1 87 ? 5.891 -9.086 0.199 1 98.62 87 ASN A O 1
ATOM 676 N N . VAL A 1 88 ? 4.492 -10.055 -1.191 1 98.69 88 VAL A N 1
ATOM 677 C CA . VAL A 1 88 ? 5.512 -10.18 -2.227 1 98.69 88 VAL A CA 1
ATOM 678 C C . VAL A 1 88 ? 5.992 -8.797 -2.656 1 98.69 88 VAL A C 1
ATOM 680 O O . VAL A 1 88 ? 7.199 -8.547 -2.74 1 98.69 88 VAL A O 1
ATOM 683 N N . VAL A 1 89 ? 5.078 -7.914 -2.963 1 98.88 89 VAL A N 1
ATOM 684 C CA . VAL A 1 89 ? 5.434 -6.582 -3.434 1 98.88 89 VAL A CA 1
ATOM 685 C C . VAL A 1 89 ? 6.16 -5.82 -2.328 1 98.88 89 VAL A C 1
ATOM 687 O O . VAL A 1 89 ? 7.152 -5.133 -2.588 1 98.88 89 VAL A O 1
ATOM 690 N N . LYS A 1 90 ? 5.688 -5.977 -1.113 1 98.81 90 LYS A N 1
ATOM 691 C CA . LYS A 1 90 ? 6.332 -5.375 0.05 1 98.81 90 LYS A CA 1
ATOM 692 C C . LYS A 1 90 ? 7.785 -5.816 0.166 1 98.81 90 LYS A C 1
ATOM 694 O O . LYS A 1 90 ? 8.68 -4.988 0.361 1 98.81 90 LYS A O 1
ATOM 699 N N . GLN A 1 91 ? 8.039 -7.047 0.073 1 98.62 91 GLN A N 1
ATOM 700 C CA . GLN A 1 91 ? 9.391 -7.578 0.192 1 98.62 91 GLN A CA 1
ATOM 701 C C . GLN A 1 91 ? 10.289 -7.055 -0.926 1 98.62 91 GLN A C 1
ATOM 703 O O . GLN A 1 91 ? 11.461 -6.762 -0.699 1 98.62 91 GLN A O 1
ATOM 708 N N . GLU A 1 92 ? 9.773 -6.934 -2.084 1 98.56 92 GLU A N 1
ATOM 709 C CA . GLU A 1 92 ? 10.555 -6.391 -3.191 1 98.56 92 GLU A CA 1
ATOM 710 C C . GLU A 1 92 ? 10.953 -4.941 -2.928 1 98.56 92 GLU A C 1
ATOM 712 O O . GLU A 1 92 ? 12.102 -4.555 -3.154 1 98.56 92 GLU A O 1
ATOM 717 N N . ILE A 1 93 ? 10.031 -4.184 -2.482 1 98.75 93 ILE A N 1
ATOM 718 C CA . ILE A 1 93 ? 10.312 -2.781 -2.186 1 98.75 93 ILE A CA 1
ATOM 719 C C . ILE A 1 93 ? 11.375 -2.688 -1.091 1 98.75 93 ILE A C 1
ATOM 721 O O . ILE A 1 93 ? 12.344 -1.938 -1.221 1 98.75 93 ILE A O 1
ATOM 725 N N . LEU A 1 94 ? 11.18 -3.441 -0.008 1 98.5 94 LEU A N 1
ATOM 726 C CA . LEU A 1 94 ? 12.125 -3.412 1.104 1 98.5 94 LEU A CA 1
ATOM 727 C C . LEU A 1 94 ? 13.516 -3.857 0.65 1 98.5 94 LEU A C 1
ATOM 729 O O . LEU A 1 94 ? 14.523 -3.33 1.12 1 98.5 94 LEU A O 1
ATOM 733 N N . GLY A 1 95 ? 13.531 -4.758 -0.219 1 97.62 95 GLY A N 1
ATOM 734 C CA . GLY A 1 95 ? 14.805 -5.176 -0.779 1 97.62 95 GLY A CA 1
ATOM 735 C C . GLY A 1 95 ? 15.523 -4.062 -1.521 1 97.62 95 GLY A C 1
ATOM 736 O O . GLY A 1 95 ? 16.734 -3.879 -1.357 1 97.62 95 GLY A O 1
ATOM 737 N N . ARG A 1 96 ? 14.758 -3.395 -2.289 1 97.38 96 ARG A N 1
ATOM 738 C CA . ARG A 1 96 ? 15.344 -2.305 -3.059 1 97.38 96 ARG A CA 1
ATOM 739 C C . ARG A 1 96 ? 15.812 -1.178 -2.145 1 97.38 96 ARG A C 1
ATOM 741 O O . ARG A 1 96 ? 16.797 -0.502 -2.439 1 97.38 96 ARG A O 1
ATOM 748 N N . LEU A 1 97 ? 15.055 -1.021 -1.131 1 97.31 97 LEU A N 1
ATOM 749 C CA . LEU A 1 97 ? 15.406 0.034 -0.188 1 97.31 97 LEU A CA 1
ATOM 750 C C . LEU A 1 97 ? 16.672 -0.325 0.577 1 97.31 97 LEU A C 1
ATOM 752 O O . LEU A 1 97 ? 17.453 0.559 0.963 1 97.31 97 LEU A O 1
ATOM 756 N N . HIS A 1 98 ? 16.922 -1.47 0.959 1 90.94 98 HIS A N 1
ATOM 757 C CA . HIS A 1 98 ? 18.094 -1.947 1.699 1 90.94 98 HIS A CA 1
ATOM 758 C C . HIS A 1 98 ? 19.328 -1.975 0.815 1 90.94 98 HIS A C 1
ATOM 760 O O . HIS A 1 98 ? 20.438 -1.698 1.284 1 90.94 98 HIS A O 1
ATOM 766 N N . ASP A 1 99 ? 19.25 -2.518 -0.3 1 78.12 99 ASP A N 1
ATOM 767 C CA . ASP A 1 99 ? 20.391 -2.639 -1.202 1 78.12 99 ASP A CA 1
ATOM 768 C C . ASP A 1 99 ? 20.984 -1.269 -1.537 1 78.12 99 ASP A C 1
ATOM 770 O O . ASP A 1 99 ? 22.125 -1.167 -1.981 1 78.12 99 ASP A O 1
ATOM 774 N N . LYS A 1 100 ? 20.391 -0.285 -1.108 1 53.5 100 LYS A N 1
ATOM 775 C CA . LYS A 1 100 ? 20.984 1.02 -1.391 1 53.5 100 LYS A CA 1
ATOM 776 C C . LYS A 1 100 ? 21.516 1.665 -0.118 1 53.5 100 LYS A C 1
ATOM 778 O O . LYS A 1 100 ? 21.016 1.404 0.978 1 53.5 100 LYS A O 1
ATOM 783 N N . MET B 1 1 ? -32.156 85.188 53.75 1 30.56 1 MET B N 1
ATOM 784 C CA . MET B 1 1 ? -33.094 84.5 52.875 1 30.56 1 MET B CA 1
ATOM 785 C C . MET B 1 1 ? -32.688 84.625 51.406 1 30.56 1 MET B C 1
ATOM 787 O O . MET B 1 1 ? -33 85.625 50.75 1 30.56 1 MET B O 1
ATOM 791 N N . MET B 1 2 ? -31.453 84.25 51.219 1 33 2 MET B N 1
ATOM 792 C CA . MET B 1 2 ? -30.344 84.5 50.312 1 33 2 MET B CA 1
ATOM 793 C C . MET B 1 2 ? -30.625 83.875 48.938 1 33 2 MET B C 1
ATOM 795 O O . MET B 1 2 ? -31.141 82.812 48.812 1 33 2 MET B O 1
ATOM 799 N N . THR B 1 3 ? -30.859 84.75 47.938 1 31.62 3 THR B N 1
ATOM 800 C CA . THR B 1 3 ? -31.281 84.625 46.531 1 31.62 3 THR B CA 1
ATOM 801 C C . THR B 1 3 ? -30.312 83.75 45.75 1 31.62 3 THR B C 1
ATOM 803 O O . THR B 1 3 ? -29.219 84.188 45.375 1 31.62 3 THR B O 1
ATOM 806 N N . ASN B 1 4 ? -29.969 82.562 46.219 1 28.84 4 ASN B N 1
ATOM 807 C CA . ASN B 1 4 ? -28.969 81.625 45.656 1 28.84 4 ASN B CA 1
ATOM 808 C C . ASN B 1 4 ? -29.281 81.25 44.219 1 28.84 4 ASN B C 1
ATOM 810 O O . ASN B 1 4 ? -30.359 80.75 43.906 1 28.84 4 ASN B O 1
ATOM 814 N N . ASN B 1 5 ? -28.625 82 43.281 1 29.62 5 ASN B N 1
ATOM 815 C CA . ASN B 1 5 ? -28.594 82 41.812 1 29.62 5 ASN B CA 1
ATOM 816 C C . ASN B 1 5 ? -28.344 80.625 41.281 1 29.62 5 ASN B C 1
ATOM 818 O O . ASN B 1 5 ? -27.281 80 41.531 1 29.62 5 ASN B O 1
ATOM 822 N N . HIS B 1 6 ? -29.297 79.688 40.906 1 31.94 6 HIS B N 1
ATOM 823 C CA . HIS B 1 6 ? -29.438 78.312 40.438 1 31.94 6 HIS B CA 1
ATOM 824 C C . HIS B 1 6 ? -28.844 78.125 39.062 1 31.94 6 HIS B C 1
ATOM 826 O O . HIS B 1 6 ? -28.969 77.062 38.438 1 31.94 6 HIS B O 1
ATOM 832 N N . ASP B 1 7 ? -28.328 79.25 38.344 1 32.41 7 ASP B N 1
ATOM 833 C CA . ASP B 1 7 ? -28.5 79.062 36.906 1 32.41 7 ASP B CA 1
ATOM 834 C C . ASP B 1 7 ? -27.766 77.75 36.469 1 32.41 7 ASP B C 1
ATOM 836 O O . ASP B 1 7 ? -26.859 77.312 37.156 1 32.41 7 ASP B O 1
ATOM 840 N N . GLU B 1 8 ? -28.078 77.25 35.094 1 33.94 8 GLU B N 1
ATOM 841 C CA . GLU B 1 8 ? -28.203 76.25 34.062 1 33.94 8 GLU B CA 1
ATOM 842 C C . GLU B 1 8 ? -26.859 75.938 33.438 1 33.94 8 GLU B C 1
ATOM 844 O O . GLU B 1 8 ? -26.328 76.75 32.656 1 33.94 8 GLU B O 1
ATOM 849 N N . ASN B 1 9 ? -25.781 75.688 34.156 1 31.92 9 ASN B N 1
ATOM 850 C CA . ASN B 1 9 ? -24.5 75.312 33.562 1 31.92 9 ASN B CA 1
ATOM 851 C C . ASN B 1 9 ? -24.672 74.25 32.469 1 31.92 9 ASN B C 1
ATOM 853 O O . ASN B 1 9 ? -25.078 73.125 32.75 1 31.92 9 ASN B O 1
ATOM 857 N N . LYS B 1 10 ? -25.031 74.75 31.25 1 31.98 10 LYS B N 1
ATOM 858 C CA . LYS B 1 10 ? -25.109 74 29.984 1 31.98 10 LYS B CA 1
ATOM 859 C C . LYS B 1 10 ? -23.797 73.312 29.672 1 31.98 10 LYS B C 1
ATOM 861 O O . LYS B 1 10 ? -22.781 73.938 29.375 1 31.98 10 LYS B O 1
ATOM 866 N N . VAL B 1 11 ? -23.453 72.312 30.484 1 30.8 11 VAL B N 1
ATOM 867 C CA . VAL B 1 11 ? -22.25 71.5 30.234 1 30.8 11 VAL B CA 1
ATOM 868 C C . VAL B 1 11 ? -22.25 71 28.797 1 30.8 11 VAL B C 1
ATOM 870 O O . VAL B 1 11 ? -23.281 70.562 28.297 1 30.8 11 VAL B O 1
ATOM 873 N N . ASN B 1 12 ? -21.641 71.75 27.844 1 27.09 12 ASN B N 1
ATOM 874 C CA . ASN B 1 12 ? -21.25 71.375 26.484 1 27.09 12 ASN B CA 1
ATOM 875 C C . ASN B 1 12 ? -20.703 70 26.438 1 27.09 12 ASN B C 1
ATOM 877 O O . ASN B 1 12 ? -19.625 69.688 26.969 1 27.09 12 ASN B O 1
ATOM 881 N N . GLU B 1 13 ? -21.5 68.938 26.562 1 29.58 13 GLU B N 1
ATOM 882 C CA . GLU B 1 13 ? -21.172 67.5 26.328 1 29.58 13 GLU B CA 1
ATOM 883 C C . GLU B 1 13 ? -20.578 67.312 24.953 1 29.58 13 GLU B C 1
ATOM 885 O O . GLU B 1 13 ? -21.266 67.5 23.938 1 29.58 13 GLU B O 1
ATOM 890 N N . GLN B 1 14 ? -19.391 67.938 24.656 1 26.16 14 GLN B N 1
ATOM 891 C CA . GLN B 1 14 ? -18.672 67.562 23.453 1 26.16 14 GLN B CA 1
ATOM 892 C C . GLN B 1 14 ? -18.688 66.062 23.25 1 26.16 14 GLN B C 1
ATOM 894 O O . GLN B 1 14 ? -18.344 65.312 24.172 1 26.16 14 GLN B O 1
ATOM 899 N N . GLU B 1 15 ? -19.641 65.562 22.469 1 30.19 15 GLU B N 1
ATOM 900 C CA . GLU B 1 15 ? -19.797 64.25 21.875 1 30.19 15 GLU B CA 1
ATOM 901 C C . GLU B 1 15 ? -18.484 63.75 21.234 1 30.19 15 GLU B C 1
ATOM 903 O O . GLU B 1 15 ? -18.031 64.375 20.266 1 30.19 15 GLU B O 1
ATOM 908 N N . GLU B 1 16 ? -17.359 63.562 22.062 1 27.06 16 GLU B N 1
ATOM 909 C CA . GLU B 1 16 ? -16.234 62.875 21.438 1 27.06 16 GLU B CA 1
ATOM 910 C C . GLU B 1 16 ? -16.703 61.688 20.609 1 27.06 16 GLU B C 1
ATOM 912 O O . GLU B 1 16 ? -17.453 60.844 21.094 1 27.06 16 GLU B O 1
ATOM 917 N N . GLN B 1 17 ? -17.109 62 19.344 1 26.84 17 GLN B N 1
ATOM 918 C CA . GLN B 1 17 ? -17.297 60.938 18.359 1 26.84 17 GLN B CA 1
ATOM 919 C C . GLN B 1 17 ? -16.156 59.938 18.406 1 26.84 17 GLN B C 1
ATOM 921 O O . GLN B 1 17 ? -14.992 60.312 18.188 1 26.84 17 GLN B O 1
ATOM 926 N N . ASP B 1 18 ? -16.141 59.094 19.406 1 26.91 18 ASP B N 1
ATOM 927 C CA . ASP B 1 18 ? -15.258 57.938 19.406 1 26.91 18 ASP B CA 1
ATOM 928 C C . ASP B 1 18 ? -15.266 57.25 18.047 1 26.91 18 ASP B C 1
ATOM 930 O O . ASP B 1 18 ? -16.297 56.781 17.578 1 26.91 18 ASP B O 1
ATOM 934 N N . VAL B 1 19 ? -14.594 57.781 17.047 1 32.03 19 VAL B N 1
ATOM 935 C CA . VAL B 1 19 ? -14.242 57.094 15.82 1 32.03 19 VAL B CA 1
ATOM 936 C C . VAL B 1 19 ? -13.695 55.688 16.156 1 32.03 19 VAL B C 1
ATOM 938 O O . VAL B 1 19 ? -12.641 55.594 16.781 1 32.03 19 VAL B O 1
ATOM 941 N N . SER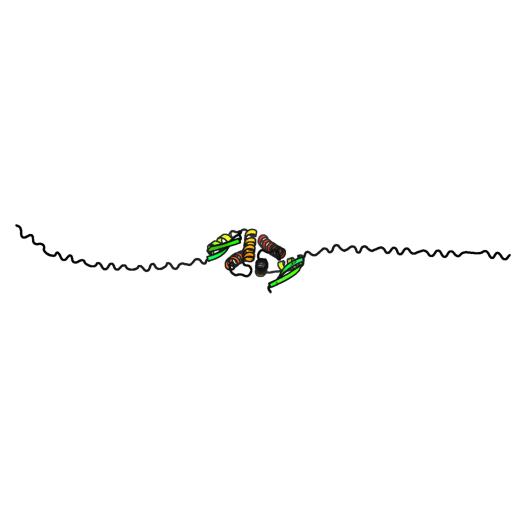 B 1 20 ? -14.492 54.844 16.734 1 28.58 20 SER B N 1
ATOM 942 C CA . SER B 1 20 ? -14.062 53.438 16.781 1 28.58 20 SER B CA 1
ATOM 943 C C . SER B 1 20 ? -13.531 53 15.422 1 28.58 20 SER B C 1
ATOM 945 O O . SER B 1 20 ? -14.289 52.875 14.453 1 28.58 20 SER B O 1
ATOM 947 N N . GLU B 1 21 ? -12.398 53.531 14.953 1 30.09 21 GLU B N 1
ATOM 948 C CA . GLU B 1 21 ? -11.781 52.875 13.812 1 30.09 21 GLU B CA 1
ATOM 949 C C . GLU B 1 21 ? -11.836 51.344 13.961 1 30.09 21 GLU B C 1
ATOM 951 O O . GLU B 1 21 ? -11.336 50.812 14.945 1 30.09 21 GLU B O 1
ATOM 956 N N . MET B 1 22 ? -12.852 50.688 13.523 1 32.25 22 MET B N 1
ATOM 957 C CA . MET B 1 22 ? -12.828 49.25 13.297 1 32.25 22 MET B CA 1
ATOM 958 C C . MET B 1 22 ? -11.508 48.812 12.648 1 32.25 22 MET B C 1
ATOM 960 O O . MET B 1 22 ? -11.164 49.312 11.57 1 32.25 22 MET B O 1
ATOM 964 N N . VAL B 1 23 ? -10.336 48.906 13.312 1 35.59 23 VAL B N 1
ATOM 965 C CA . VAL B 1 23 ? -9.219 48.125 12.789 1 35.59 23 VAL B CA 1
ATOM 966 C C . VAL B 1 23 ? -9.75 46.812 12.164 1 35.59 23 VAL B C 1
ATOM 968 O O . VAL B 1 23 ? -10.383 46 12.836 1 35.59 23 VAL B O 1
ATOM 971 N N . ASP B 1 24 ? -10.164 46.906 10.953 1 33.22 24 ASP B N 1
ATOM 972 C CA . ASP B 1 24 ? -10.25 45.656 10.219 1 33.22 24 ASP B CA 1
ATOM 973 C C . ASP B 1 24 ? -9.094 44.719 10.586 1 33.22 24 ASP B C 1
ATOM 975 O O . ASP B 1 24 ? -7.926 45.094 10.43 1 33.22 24 ASP B O 1
ATOM 979 N N . GLU B 1 25 ? -9.07 44.156 11.758 1 36.06 25 GLU B N 1
ATOM 980 C CA . GLU B 1 25 ? -8.133 43.031 11.891 1 36.06 25 GLU B CA 1
ATOM 981 C C . GLU B 1 25 ? -7.922 42.344 10.547 1 36.06 25 GLU B C 1
ATOM 983 O O . GLU B 1 25 ? -8.883 41.875 9.93 1 36.06 25 GLU B O 1
ATOM 988 N N . GLY B 1 26 ? -7.062 42.812 9.664 1 36.44 26 GLY B N 1
ATOM 989 C CA . GLY B 1 26 ? -6.59 41.938 8.594 1 36.44 26 GLY B CA 1
ATOM 990 C C . GLY B 1 26 ? -6.598 40.469 8.969 1 36.44 26 GLY B C 1
ATOM 991 O O . GLY B 1 26 ? -6.055 40.094 10.008 1 36.44 26 GLY B O 1
ATOM 992 N N . GLY B 1 27 ? -7.758 39.844 8.766 1 37.62 27 GLY B N 1
ATOM 993 C CA . GLY B 1 27 ? -7.613 38.375 8.867 1 37.62 27 GLY B CA 1
ATOM 994 C C . GLY B 1 27 ? -6.242 37.906 8.445 1 37.62 27 GLY B C 1
ATOM 995 O O . GLY B 1 27 ? -5.77 38.219 7.352 1 37.62 27 GLY B O 1
ATOM 996 N N . LEU B 1 28 ? -5.145 38.062 9.195 1 39.78 28 LEU B N 1
ATOM 997 C CA . LEU B 1 28 ? -3.998 37.219 8.852 1 39.78 28 LEU B CA 1
ATOM 998 C C . LEU B 1 28 ? -4.406 36.094 7.887 1 39.78 28 LEU B C 1
ATOM 1000 O O . LEU B 1 28 ? -5.477 35.5 8.031 1 39.78 28 LEU B O 1
ATOM 1004 N N . GLY B 1 29 ? -4.184 36.344 6.543 1 40.44 29 GLY B N 1
ATOM 1005 C CA . GLY B 1 29 ? -4.246 35.219 5.609 1 40.44 29 GLY B CA 1
ATOM 1006 C C . GLY B 1 29 ? -4 33.875 6.27 1 40.44 29 GLY B C 1
ATOM 1007 O O . GLY B 1 29 ? -3.01 33.719 6.98 1 40.44 29 GLY B O 1
ATOM 1008 N N . ALA B 1 30 ? -4.93 33.281 6.941 1 44.38 30 ALA B N 1
ATOM 1009 C CA . ALA B 1 30 ? -4.848 31.875 7.371 1 44.38 30 ALA B CA 1
ATOM 1010 C C . ALA B 1 30 ? -3.91 31.078 6.469 1 44.38 30 ALA B C 1
ATOM 1012 O O . ALA B 1 30 ? -4.199 30.875 5.289 1 44.38 30 ALA B O 1
ATOM 1013 N N . ASP B 1 31 ? -2.689 31.453 6.191 1 47 31 ASP B N 1
ATOM 1014 C CA . ASP B 1 31 ? -1.881 30.422 5.547 1 47 31 ASP B CA 1
ATOM 1015 C C . ASP B 1 31 ? -2.422 29.031 5.852 1 47 31 ASP B C 1
ATOM 1017 O O . ASP B 1 31 ? -2.148 28.469 6.918 1 47 31 ASP B O 1
ATOM 1021 N N . GLY B 1 32 ? -3.654 28.875 5.684 1 53.28 32 GLY B N 1
ATOM 1022 C CA . GLY B 1 32 ? -4.438 27.672 5.844 1 53.28 32 GLY B CA 1
ATOM 1023 C C . GLY B 1 32 ? -3.633 26.406 5.617 1 53.28 32 GLY B C 1
ATOM 1024 O O . GLY B 1 32 ? -3.09 26.188 4.531 1 53.28 32 GLY B O 1
ATOM 1025 N N . TYR B 1 33 ? -2.977 26.031 6.695 1 73.31 33 TYR B N 1
ATOM 1026 C CA . TYR B 1 33 ? -2.215 24.781 6.711 1 73.31 33 TYR B CA 1
ATOM 1027 C C . TYR B 1 33 ? -3.045 23.641 6.16 1 73.31 33 TYR B C 1
ATOM 1029 O O . TYR B 1 33 ? -4.184 23.422 6.586 1 73.31 33 TYR B O 1
ATOM 1037 N N . TYR B 1 34 ? -2.779 23.297 4.852 1 89.81 34 TYR B N 1
ATOM 1038 C CA . TYR B 1 34 ? -3.414 22.141 4.23 1 89.81 34 TYR B CA 1
ATOM 1039 C C . TYR B 1 34 ? -3.395 20.938 5.168 1 89.81 34 TYR B C 1
ATOM 1041 O O . TYR B 1 34 ? -2.361 20.625 5.77 1 89.81 34 TYR B O 1
ATOM 1049 N N . LYS B 1 35 ? -4.594 20.562 5.523 1 95.62 35 LYS B N 1
ATOM 1050 C CA . LYS B 1 35 ? -4.734 19.375 6.363 1 95.62 35 LYS B CA 1
ATOM 1051 C C . LYS B 1 35 ? -5.078 18.141 5.531 1 95.62 35 LYS B C 1
ATOM 1053 O O . LYS B 1 35 ? -5.652 18.266 4.445 1 95.62 35 LYS B O 1
ATOM 1058 N N . ILE B 1 36 ? -4.621 16.984 6.043 1 96.88 36 ILE B N 1
ATOM 1059 C CA . ILE B 1 36 ? -4.938 15.711 5.41 1 96.88 36 ILE B CA 1
ATOM 1060 C C . ILE B 1 36 ? -5.449 14.727 6.465 1 96.88 36 ILE B C 1
ATOM 1062 O O . ILE B 1 36 ? -5.289 14.953 7.664 1 96.88 36 ILE B O 1
ATOM 1066 N N . ASN B 1 37 ? -6.105 13.695 5.957 1 97.62 37 ASN B N 1
ATOM 1067 C CA . ASN B 1 37 ? -6.547 12.625 6.848 1 97.62 37 ASN B CA 1
ATOM 1068 C C . ASN B 1 37 ? -5.5 11.516 6.953 1 97.62 37 ASN B C 1
ATOM 1070 O O . ASN B 1 37 ? -5.008 11.023 5.938 1 97.62 37 ASN B O 1
ATOM 1074 N N . GLU B 1 38 ? -5.188 11.242 8.25 1 97.75 38 GLU B N 1
ATOM 1075 C CA . GLU B 1 38 ? -4.277 10.141 8.555 1 97.75 38 GLU B CA 1
ATOM 1076 C C . GLU B 1 38 ? -5.023 8.961 9.164 1 97.75 38 GLU B C 1
ATOM 1078 O O . GLU B 1 38 ? -5.844 9.133 10.07 1 97.75 38 GLU B O 1
ATOM 1083 N N . PHE B 1 39 ? -4.664 7.754 8.617 1 97.75 39 PHE B N 1
ATOM 1084 C CA . PHE B 1 39 ? -5.238 6.543 9.195 1 97.75 39 PHE B CA 1
ATOM 1085 C C . PHE B 1 39 ? -4.504 6.148 10.469 1 97.75 39 PHE B C 1
ATOM 1087 O O . PHE B 1 39 ? -3.273 6.207 10.523 1 97.75 39 PHE B O 1
ATOM 1094 N N . GLN B 1 40 ? -5.359 5.766 11.43 1 95.38 40 GLN B N 1
ATOM 1095 C CA . GLN B 1 40 ? -4.82 5.34 12.719 1 95.38 40 GLN B CA 1
ATOM 1096 C C . GLN B 1 40 ? -4.895 3.822 12.867 1 95.38 40 GLN B C 1
ATOM 1098 O O . GLN B 1 40 ? -5.801 3.184 12.328 1 95.38 40 GLN B O 1
ATOM 1103 N N . LYS B 1 41 ? -4.078 3.285 13.633 1 88.25 41 LYS B N 1
ATOM 1104 C CA . LYS B 1 41 ? -3.961 1.843 13.828 1 88.25 41 LYS B CA 1
ATOM 1105 C C . LYS B 1 41 ? -5.238 1.261 14.43 1 88.25 41 LYS B C 1
ATOM 1107 O O . LYS B 1 41 ? -5.562 0.092 14.203 1 88.25 41 LYS B O 1
ATOM 1112 N N . ASP B 1 42 ? -5.926 2.033 15.055 1 87.81 42 ASP B N 1
ATOM 1113 C CA . ASP B 1 42 ? -7.145 1.561 15.703 1 87.81 42 ASP B CA 1
ATOM 1114 C C . ASP B 1 42 ? -8.336 1.634 14.758 1 87.81 42 ASP B C 1
ATOM 1116 O O . ASP B 1 42 ? -9.461 1.293 15.141 1 87.81 42 ASP B O 1
ATOM 1120 N N . GLY B 1 43 ? -8.086 1.98 13.578 1 88.56 43 GLY B N 1
ATOM 1121 C CA . GLY B 1 43 ? -9.133 1.971 12.57 1 88.56 43 GLY B CA 1
ATOM 1122 C C . GLY B 1 43 ? -9.75 3.336 12.344 1 88.56 43 GLY B C 1
ATOM 1123 O O . GLY B 1 43 ? -10.531 3.521 11.406 1 88.56 43 GLY B O 1
ATOM 1124 N N . GLY B 1 44 ? -9.359 4.348 13.039 1 91.81 44 GLY B N 1
ATOM 1125 C CA . GLY B 1 44 ? -9.906 5.684 12.883 1 91.81 44 GLY B CA 1
ATOM 1126 C C . GLY B 1 44 ? -9.055 6.578 12 1 91.81 44 GLY B C 1
ATOM 1127 O O . GLY B 1 44 ? -8.148 6.102 11.312 1 91.81 44 GLY B O 1
ATOM 1128 N N . SER B 1 45 ? -9.57 7.863 11.805 1 96 45 SER B N 1
ATOM 1129 C CA . SER B 1 45 ? -8.867 8.883 11.039 1 96 45 SER B CA 1
ATOM 1130 C C . SER B 1 45 ? -8.688 10.164 11.852 1 96 45 SER B C 1
ATOM 1132 O O . SER B 1 45 ? -9.57 10.539 12.625 1 96 45 SER B O 1
ATOM 1134 N N . VAL B 1 46 ? -7.539 10.766 11.711 1 96.81 46 VAL B N 1
ATOM 1135 C CA . VAL B 1 46 ? -7.266 12.055 12.328 1 96.81 46 VAL B CA 1
ATOM 1136 C C . VAL B 1 46 ? -6.793 13.047 11.266 1 96.81 46 VAL B C 1
ATOM 1138 O O . VAL B 1 46 ? -6.121 12.664 10.305 1 96.81 46 VAL B O 1
ATOM 1141 N N . GLU B 1 47 ? -7.223 14.289 11.445 1 96.62 47 GLU B N 1
ATOM 1142 C CA . GLU B 1 47 ? -6.711 15.352 10.578 1 96.62 47 GLU B CA 1
ATOM 1143 C C . GLU B 1 47 ? -5.371 15.875 11.078 1 96.62 47 GLU B C 1
ATOM 1145 O O . GLU B 1 47 ? -5.223 16.172 12.266 1 96.62 47 GLU B O 1
ATOM 1150 N N . VAL B 1 48 ? -4.414 15.938 10.219 1 96.56 48 VAL B N 1
ATOM 1151 C CA . VAL B 1 48 ? -3.084 16.438 10.562 1 96.56 48 VAL B CA 1
ATOM 1152 C C . VAL B 1 48 ? -2.609 17.422 9.5 1 96.56 48 VAL B C 1
ATOM 1154 O O . VAL B 1 48 ? -3.086 17.391 8.359 1 96.56 48 VAL B O 1
ATOM 1157 N N . GLY B 1 49 ? -1.708 18.328 9.891 1 96.19 49 GLY B N 1
ATOM 1158 C CA . GLY B 1 49 ? -1.07 19.188 8.906 1 96.19 49 GLY B CA 1
ATOM 1159 C C . GLY B 1 49 ? -0.224 18.422 7.91 1 96.19 49 GLY B C 1
ATOM 1160 O O . GLY B 1 49 ? 0.504 17.5 8.289 1 96.19 49 GLY B O 1
ATOM 1161 N N . LEU B 1 50 ? -0.401 18.844 6.73 1 97 50 LEU B N 1
ATOM 1162 C CA . LEU B 1 50 ? 0.339 18.172 5.672 1 97 50 LEU B CA 1
ATOM 1163 C C . LEU B 1 50 ? 1.838 18.203 5.949 1 97 50 LEU B C 1
ATOM 1165 O O . LEU B 1 50 ? 2.516 17.188 5.844 1 97 50 LEU B O 1
ATOM 1169 N N . ASP B 1 51 ? 2.387 19.281 6.32 1 95.81 51 ASP B N 1
ATOM 1170 C CA . ASP B 1 51 ? 3.824 19.4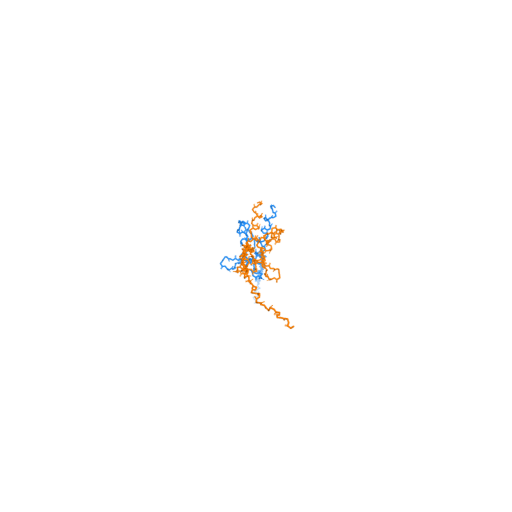22 6.531 1 95.81 51 ASP B CA 1
ATOM 1171 C C . ASP B 1 51 ? 4.281 18.594 7.734 1 95.81 51 ASP B C 1
ATOM 1173 O O . ASP B 1 51 ? 5.367 18 7.719 1 95.81 51 ASP B O 1
ATOM 1177 N N . GLN B 1 52 ? 3.406 18.578 8.719 1 96 52 GLN B N 1
ATOM 1178 C CA . GLN B 1 52 ? 3.713 17.766 9.891 1 96 52 GLN B CA 1
ATOM 1179 C C . GLN B 1 52 ? 3.742 16.281 9.531 1 96 52 GLN B C 1
ATOM 1181 O O . GLN B 1 52 ? 4.605 15.539 10.008 1 96 52 GLN B O 1
ATOM 1186 N N . PHE B 1 53 ? 2.809 15.867 8.789 1 97.69 53 PHE B N 1
ATOM 1187 C CA . PHE B 1 53 ? 2.756 14.477 8.367 1 97.69 53 PHE B CA 1
ATOM 1188 C C . PHE B 1 53 ? 3.977 14.117 7.523 1 97.69 53 PHE B C 1
ATOM 1190 O O . PHE B 1 53 ? 4.582 13.062 7.715 1 97.69 53 PHE B O 1
ATOM 1197 N N . LYS B 1 54 ? 4.402 14.969 6.633 1 98.06 54 LYS B N 1
ATOM 1198 C CA . LYS B 1 54 ? 5.582 14.758 5.801 1 98.06 54 LYS B CA 1
ATOM 1199 C C . LYS B 1 54 ? 6.832 14.586 6.656 1 98.06 54 LYS B C 1
ATOM 1201 O O . LYS B 1 54 ? 7.648 13.695 6.398 1 98.06 54 LYS B O 1
ATOM 1206 N N . LEU B 1 55 ? 6.969 15.445 7.625 1 97.5 55 LEU B N 1
ATOM 1207 C CA . LEU B 1 55 ? 8.125 15.359 8.508 1 97.5 55 LEU B CA 1
ATOM 1208 C C . LEU B 1 55 ? 8.141 14.031 9.258 1 97.5 55 LEU B C 1
ATOM 1210 O O . LEU B 1 55 ? 9.172 13.367 9.32 1 97.5 55 LEU B O 1
ATOM 1214 N N . ARG B 1 56 ? 7.062 13.578 9.867 1 97.75 56 ARG B N 1
ATOM 1215 C CA . ARG B 1 56 ? 6.973 12.32 10.602 1 97.75 56 ARG B CA 1
ATOM 1216 C C . ARG B 1 56 ? 7.316 11.133 9.703 1 97.75 56 ARG B C 1
ATOM 1218 O O . ARG B 1 56 ? 8.086 10.258 10.094 1 97.75 56 ARG B O 1
ATOM 1225 N N . VAL B 1 57 ? 6.723 11.148 8.547 1 98 57 VAL B N 1
ATOM 1226 C CA . VAL B 1 57 ? 6.906 10.07 7.574 1 98 57 VAL B CA 1
ATOM 1227 C C . VAL B 1 57 ? 8.383 9.969 7.188 1 98 57 VAL B C 1
ATOM 1229 O O . VAL B 1 57 ? 8.906 8.867 6.988 1 98 57 VAL B O 1
ATOM 1232 N N . SER B 1 58 ? 9.07 11.062 7.062 1 97.81 58 SER B N 1
ATOM 1233 C CA . SER B 1 58 ? 10.469 11.078 6.652 1 97.81 58 SER B CA 1
ATOM 1234 C C . SER B 1 58 ? 11.367 10.438 7.707 1 97.81 58 SER B C 1
ATOM 1236 O O . SER B 1 58 ? 12.492 10.031 7.414 1 97.81 58 SER B O 1
ATOM 1238 N N . GLU B 1 59 ? 10.859 10.312 8.93 1 98.19 59 GLU B N 1
ATOM 1239 C CA . GLU B 1 59 ? 11.648 9.766 10.023 1 98.19 59 GLU B CA 1
ATOM 1240 C C . GLU B 1 59 ? 11.422 8.258 10.164 1 98.19 59 GLU B C 1
ATOM 1242 O O . GLU B 1 59 ? 12.148 7.586 10.898 1 98.19 59 GLU B O 1
ATOM 1247 N N . TYR B 1 60 ? 10.453 7.707 9.531 1 98 60 TYR B N 1
ATOM 1248 C CA . TYR B 1 60 ? 10.18 6.277 9.586 1 98 60 TYR B CA 1
ATOM 1249 C C . TYR B 1 60 ? 11.344 5.477 9.016 1 98 60 TYR B C 1
ATOM 1251 O O . TYR B 1 60 ? 11.969 5.895 8.039 1 98 60 TYR B O 1
ATOM 1259 N N . ASN B 1 61 ? 11.617 4.348 9.68 1 97.75 61 ASN B N 1
ATOM 1260 C CA . ASN B 1 61 ? 12.461 3.395 8.969 1 97.75 61 ASN B CA 1
ATOM 1261 C C . ASN B 1 61 ? 11.719 2.766 7.789 1 97.75 61 ASN B C 1
ATOM 1263 O O . ASN B 1 61 ? 10.508 2.918 7.66 1 97.75 61 ASN B O 1
ATOM 1267 N N . ASP B 1 62 ? 12.406 2.043 6.98 1 97.88 62 ASP B N 1
ATOM 1268 C CA . ASP B 1 62 ? 11.844 1.557 5.723 1 97.88 62 ASP B CA 1
ATOM 1269 C C . ASP B 1 62 ? 10.648 0.64 5.973 1 97.88 62 ASP B C 1
ATOM 1271 O O . ASP B 1 62 ? 9.633 0.744 5.289 1 97.88 62 ASP B O 1
ATOM 1275 N N . LEU B 1 63 ? 10.797 -0.277 6.883 1 98.25 63 LEU B N 1
ATOM 1276 C CA . LEU B 1 63 ? 9.711 -1.206 7.184 1 98.25 63 LEU B CA 1
ATOM 1277 C C . LEU B 1 63 ? 8.461 -0.456 7.629 1 98.25 63 LEU B C 1
ATOM 1279 O O . LEU B 1 63 ? 7.359 -0.731 7.145 1 98.25 63 LEU B O 1
ATOM 1283 N N . ASP B 1 64 ? 8.594 0.483 8.5 1 98 64 ASP B N 1
ATOM 1284 C CA . ASP B 1 64 ? 7.465 1.262 9 1 98 64 ASP B CA 1
ATOM 1285 C C . ASP B 1 64 ? 6.852 2.115 7.895 1 98 64 ASP B C 1
ATOM 1287 O O . ASP B 1 64 ? 5.633 2.314 7.859 1 98 64 ASP B O 1
ATOM 1291 N N . LEU B 1 65 ? 7.703 2.605 7.078 1 98.69 65 LEU B N 1
ATOM 1292 C CA . LEU B 1 65 ? 7.242 3.428 5.965 1 98.69 65 LEU B CA 1
ATOM 1293 C C . LEU B 1 65 ? 6.363 2.617 5.02 1 98.69 65 LEU B C 1
ATOM 1295 O O . LEU B 1 65 ? 5.246 3.029 4.695 1 98.69 65 LEU B O 1
ATOM 1299 N N . VAL B 1 66 ? 6.82 1.478 4.66 1 98.81 66 VAL B N 1
ATOM 1300 C CA . VAL B 1 66 ? 6.074 0.626 3.74 1 98.81 66 VAL B CA 1
ATOM 1301 C C . VAL B 1 66 ? 4.805 0.118 4.422 1 98.81 66 VAL B C 1
ATOM 1303 O O . VAL B 1 66 ? 3.736 0.083 3.807 1 98.81 66 VAL B O 1
ATOM 1306 N N . ASN B 1 67 ? 4.84 -0.236 5.664 1 98.44 67 ASN B N 1
ATOM 1307 C CA . ASN B 1 67 ? 3.654 -0.658 6.402 1 98.44 67 ASN B CA 1
ATOM 1308 C C . ASN B 1 67 ? 2.623 0.463 6.496 1 98.44 67 ASN B C 1
ATOM 1310 O O . ASN B 1 67 ? 1.418 0.211 6.441 1 98.44 67 ASN B O 1
ATOM 1314 N N . SER B 1 68 ? 3.094 1.661 6.676 1 98.56 68 SER B N 1
ATOM 1315 C CA . SER B 1 68 ? 2.186 2.805 6.719 1 98.56 68 SER B CA 1
ATOM 1316 C C . SER B 1 68 ? 1.443 2.967 5.395 1 98.56 68 SER B C 1
ATOM 1318 O O . SER B 1 68 ? 0.245 3.258 5.383 1 98.56 68 SER B O 1
ATOM 1320 N N . LEU B 1 69 ? 2.143 2.828 4.293 1 98.81 69 LEU B N 1
ATOM 1321 C CA . LEU B 1 69 ? 1.503 2.904 2.984 1 98.81 69 LEU B CA 1
ATOM 1322 C C . LEU B 1 69 ? 0.407 1.853 2.852 1 98.81 69 LEU B C 1
ATOM 1324 O O . LEU B 1 69 ? -0.712 2.164 2.438 1 98.81 69 LEU B O 1
ATOM 1328 N N . ILE B 1 70 ? 0.708 0.642 3.271 1 98.56 70 ILE B N 1
ATOM 1329 C CA . ILE B 1 70 ? -0.234 -0.468 3.18 1 98.56 70 ILE B CA 1
ATOM 1330 C C . ILE B 1 70 ? -1.46 -0.177 4.043 1 98.56 70 ILE B C 1
ATOM 1332 O O . ILE B 1 70 ? -2.596 -0.368 3.602 1 98.56 70 ILE B O 1
ATOM 1336 N N . ALA B 1 71 ? -1.274 0.296 5.23 1 97.88 71 ALA B N 1
ATOM 1337 C CA . ALA B 1 71 ? -2.377 0.559 6.152 1 97.88 71 ALA B CA 1
ATOM 1338 C C . ALA B 1 71 ? -3.307 1.636 5.602 1 97.88 71 ALA B C 1
ATOM 1340 O O . ALA B 1 71 ? -4.531 1.493 5.652 1 97.88 71 ALA B O 1
ATOM 1341 N N . HIS B 1 72 ? -2.723 2.719 5.109 1 98.38 72 HIS B N 1
ATOM 1342 C CA . HIS B 1 72 ? -3.529 3.795 4.547 1 98.38 72 HIS B CA 1
ATOM 1343 C C . HIS B 1 72 ? -4.293 3.324 3.314 1 98.38 72 HIS B C 1
ATOM 1345 O O . HIS B 1 72 ? -5.469 3.656 3.141 1 98.38 72 HIS B O 1
ATOM 1351 N N . ALA B 1 73 ? -3.68 2.6 2.48 1 98.19 73 ALA B N 1
ATOM 1352 C CA . ALA B 1 73 ? -4.324 2.113 1.263 1 98.19 73 ALA B CA 1
ATOM 1353 C C . ALA B 1 73 ? -5.438 1.122 1.591 1 98.19 73 ALA B C 1
ATOM 1355 O O . ALA B 1 73 ? -6.527 1.188 1.015 1 98.19 73 ALA B O 1
ATOM 1356 N N . ASP B 1 74 ? -5.164 0.213 2.492 1 97.38 74 ASP B N 1
ATOM 1357 C CA . ASP B 1 74 ? -6.141 -0.78 2.926 1 97.38 74 ASP B CA 1
ATOM 1358 C C . ASP B 1 74 ? -7.395 -0.109 3.48 1 97.38 74 ASP B C 1
ATOM 1360 O O . ASP B 1 74 ? -8.516 -0.534 3.188 1 97.38 74 ASP B O 1
ATOM 1364 N N . ALA B 1 75 ? -7.145 0.917 4.191 1 96.56 75 ALA B N 1
ATOM 1365 C CA . ALA B 1 75 ? -8.234 1.634 4.84 1 96.56 75 ALA B CA 1
ATOM 1366 C C . ALA B 1 75 ? -9.016 2.479 3.834 1 96.5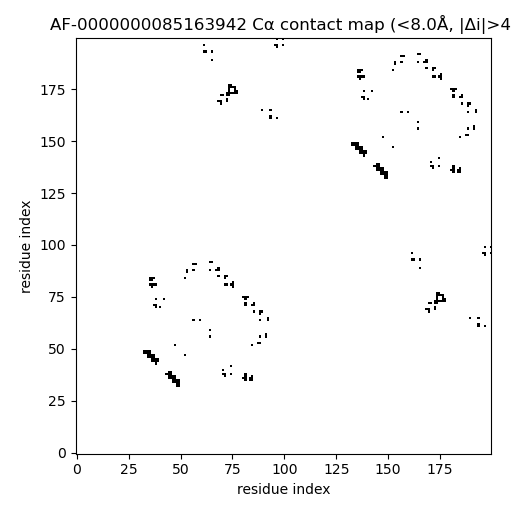6 75 ALA B C 1
ATOM 1368 O O . ALA B 1 75 ? -10.172 2.828 4.07 1 96.56 75 ALA B O 1
ATOM 1369 N N . ASN B 1 76 ? -8.383 2.85 2.73 1 95.25 76 ASN B N 1
ATOM 1370 C CA . ASN B 1 76 ? -8.984 3.74 1.745 1 95.25 76 ASN B CA 1
ATOM 1371 C C . ASN B 1 76 ? -10.109 3.047 0.977 1 95.25 76 ASN B C 1
ATOM 1373 O O . ASN B 1 76 ? -11.125 3.666 0.657 1 95.25 76 ASN B O 1
ATOM 1377 N N . HIS B 1 77 ? -9.898 1.819 0.588 1 89.88 77 HIS B N 1
ATOM 1378 C CA . HIS B 1 77 ? -10.906 0.924 0.025 1 89.88 77 HIS B CA 1
ATOM 1379 C C . HIS B 1 77 ? -11.602 1.561 -1.174 1 89.88 77 HIS B C 1
ATOM 1381 O O . HIS B 1 77 ? -12.836 1.595 -1.235 1 89.88 77 HIS B O 1
ATOM 1387 N N . GLY B 1 78 ? -10.805 2.049 -2.037 1 85.81 78 GLY B N 1
ATOM 1388 C CA . GLY B 1 78 ? -11.359 2.639 -3.242 1 85.81 78 GLY B CA 1
ATOM 1389 C C . GLY B 1 78 ? -11.906 4.035 -3.023 1 85.81 78 GLY B C 1
ATOM 1390 O O . GLY B 1 78 ? -12.406 4.668 -3.959 1 85.81 78 GLY B O 1
ATOM 1391 N N . GLY B 1 79 ? -11.836 4.5 -1.763 1 91.88 79 GLY B N 1
ATOM 1392 C CA . GLY B 1 79 ? -12.258 5.855 -1.46 1 91.88 79 GLY B CA 1
ATOM 1393 C C . GLY B 1 79 ? -11.172 6.887 -1.69 1 91.88 79 GLY B C 1
ATOM 1394 O O . GLY B 1 79 ? -10.25 6.656 -2.48 1 91.88 79 GLY B O 1
ATOM 1395 N N . SER B 1 80 ? -11.422 8.039 -1.147 1 95.25 80 SER B N 1
ATOM 1396 C CA . SER B 1 80 ? -10.461 9.117 -1.352 1 95.25 80 SER B CA 1
ATOM 1397 C C . SER B 1 80 ? -10.047 9.75 -0.026 1 95.25 80 SER B C 1
ATOM 1399 O O . SER B 1 80 ? -9.289 10.719 -0.005 1 95.25 80 SER B O 1
ATOM 1401 N N . GLU B 1 81 ? -10.484 9.148 1.023 1 95.69 81 GLU B N 1
ATOM 1402 C CA . GLU B 1 81 ? -10.305 9.742 2.346 1 95.69 81 GLU B CA 1
ATOM 1403 C C . GLU B 1 81 ? -8.82 9.891 2.682 1 95.69 81 GLU B C 1
ATOM 1405 O O . GLU B 1 81 ? -8.422 10.875 3.301 1 95.69 81 GLU B O 1
ATOM 1410 N N . PHE B 1 82 ? -8.047 8.93 2.258 1 97.5 82 PHE B N 1
ATOM 1411 C CA . PHE B 1 82 ? -6.648 8.914 2.672 1 97.5 82 PHE B CA 1
ATOM 1412 C C . PHE B 1 82 ? -5.727 9.141 1.477 1 97.5 82 PHE B C 1
ATOM 1414 O O . PHE B 1 82 ? -4.531 8.852 1.545 1 97.5 82 PHE B O 1
ATOM 1421 N N . ASP B 1 83 ? -6.238 9.703 0.382 1 97.62 83 ASP B N 1
ATOM 1422 C CA . ASP B 1 83 ? -5.457 9.891 -0.838 1 97.62 83 ASP B CA 1
ATOM 1423 C C . ASP B 1 83 ? -4.219 10.742 -0.574 1 97.62 83 ASP B C 1
ATOM 1425 O O . ASP B 1 83 ? -3.129 10.43 -1.05 1 97.62 83 ASP B O 1
ATOM 1429 N N . ASP B 1 84 ? -4.453 11.758 0.133 1 97.81 84 ASP B N 1
ATOM 1430 C CA . ASP B 1 84 ? -3.33 12.656 0.382 1 97.81 84 ASP B CA 1
ATOM 1431 C C . ASP B 1 84 ? -2.246 11.969 1.209 1 97.81 84 ASP B C 1
ATOM 1433 O O . ASP B 1 84 ? -1.057 12.102 0.911 1 97.81 84 ASP B O 1
ATOM 1437 N N . ALA B 1 85 ? -2.637 11.25 2.273 1 98.44 85 ALA B N 1
ATOM 1438 C CA . ALA B 1 85 ? -1.665 10.531 3.088 1 98.44 85 ALA B CA 1
ATOM 1439 C C . ALA B 1 85 ? -0.933 9.477 2.26 1 98.44 85 ALA B C 1
ATOM 1441 O O . ALA B 1 85 ? 0.29 9.344 2.35 1 98.44 85 ALA B O 1
ATOM 1442 N N . ILE B 1 86 ? -1.682 8.82 1.47 1 98.75 86 ILE B N 1
ATOM 1443 C CA . ILE B 1 86 ? -1.107 7.805 0.594 1 98.75 86 ILE B CA 1
ATOM 1444 C C . ILE B 1 86 ? -0.079 8.445 -0.335 1 98.75 86 ILE B C 1
ATOM 1446 O O . ILE B 1 86 ? 1.02 7.914 -0.515 1 98.75 86 ILE B O 1
ATOM 1450 N N . ASN B 1 87 ? -0.42 9.547 -0.872 1 98.56 87 ASN B N 1
ATOM 1451 C CA . ASN B 1 87 ? 0.487 10.219 -1.793 1 98.56 87 ASN B CA 1
ATOM 1452 C C . ASN B 1 87 ? 1.765 10.672 -1.091 1 98.56 87 ASN B C 1
ATOM 1454 O O . ASN B 1 87 ? 2.857 10.562 -1.651 1 98.56 87 ASN B O 1
ATOM 1458 N N . VAL B 1 88 ? 1.646 11.148 0.078 1 98.69 88 VAL B N 1
ATOM 1459 C CA . VAL B 1 88 ? 2.818 11.594 0.826 1 98.69 88 VAL B CA 1
ATOM 1460 C C . VAL B 1 88 ? 3.75 10.406 1.072 1 98.69 88 VAL B C 1
ATOM 1462 O O . VAL B 1 88 ? 4.957 10.5 0.842 1 98.69 88 VAL B O 1
ATOM 1465 N N . VAL B 1 89 ? 3.221 9.32 1.57 1 98.88 89 VAL B N 1
ATOM 1466 C CA . VAL B 1 89 ? 4.035 8.156 1.89 1 98.88 89 VAL B CA 1
ATOM 1467 C C . VAL B 1 89 ? 4.645 7.582 0.611 1 98.88 89 VAL B C 1
ATOM 1469 O O . VAL B 1 89 ? 5.816 7.203 0.589 1 98.88 89 VAL B O 1
ATOM 1472 N N . LYS B 1 90 ? 3.859 7.566 -0.433 1 98.81 90 LYS B N 1
ATOM 1473 C CA . LYS B 1 90 ? 4.328 7.121 -1.741 1 98.81 90 LYS B CA 1
ATOM 1474 C C . LYS B 1 90 ? 5.531 7.941 -2.203 1 98.81 90 LYS B C 1
ATOM 1476 O O . LYS B 1 90 ? 6.535 7.383 -2.643 1 98.81 90 LYS B O 1
ATOM 1481 N N . GLN B 1 91 ? 5.441 9.188 -2.148 1 98.62 91 GLN B N 1
ATOM 1482 C CA . GLN B 1 91 ? 6.52 10.062 -2.586 1 98.62 91 GLN B CA 1
ATOM 1483 C C . GLN B 1 91 ? 7.777 9.852 -1.748 1 98.62 91 GLN B C 1
ATOM 1485 O O . GLN B 1 91 ? 8.891 9.883 -2.273 1 98.62 91 GLN B O 1
ATOM 1490 N N . GLU B 1 92 ? 7.625 9.641 -0.511 1 98.56 92 GLU B N 1
ATOM 1491 C CA . GLU B 1 92 ? 8.781 9.375 0.344 1 98.56 92 GLU B CA 1
ATOM 1492 C C . GLU B 1 92 ? 9.477 8.086 -0.058 1 98.56 92 GLU B C 1
ATOM 1494 O O . GLU B 1 92 ? 10.711 8.039 -0.148 1 98.56 92 GLU B O 1
ATOM 1499 N N . ILE B 1 93 ? 8.719 7.082 -0.282 1 98.75 93 ILE B N 1
ATOM 1500 C CA . ILE B 1 93 ? 9.289 5.801 -0.685 1 9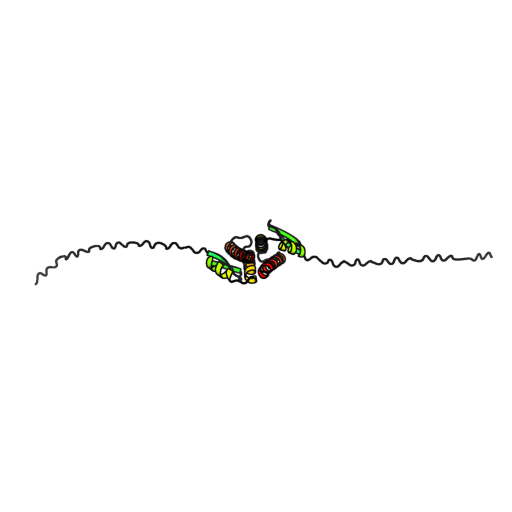8.75 93 ILE B CA 1
ATOM 1501 C C . ILE B 1 93 ? 10.023 5.957 -2.014 1 98.75 93 ILE B C 1
ATOM 1503 O O . ILE B 1 93 ? 11.164 5.508 -2.158 1 98.75 93 ILE B O 1
ATOM 1507 N N . LEU B 1 94 ? 9.383 6.598 -2.979 1 98.5 94 LEU B N 1
ATOM 1508 C CA . LEU B 1 94 ? 9.984 6.785 -4.289 1 98.5 94 LEU B CA 1
ATOM 1509 C C . LEU B 1 94 ? 11.266 7.609 -4.184 1 98.5 94 LEU B C 1
ATOM 1511 O O . LEU B 1 94 ? 12.234 7.359 -4.91 1 98.5 94 LEU B O 1
ATOM 1515 N N . GLY B 1 95 ? 11.258 8.523 -3.318 1 97.5 95 GLY B N 1
ATOM 1516 C CA . GLY B 1 95 ? 12.469 9.289 -3.08 1 97.5 95 GLY B CA 1
ATOM 1517 C C . GLY B 1 95 ? 13.625 8.445 -2.576 1 97.5 95 GLY B C 1
ATOM 1518 O O . GLY B 1 95 ? 14.758 8.594 -3.041 1 97.5 95 GLY B O 1
ATOM 1519 N N . ARG B 1 96 ? 13.281 7.621 -1.674 1 97.31 96 ARG B N 1
ATOM 1520 C CA . ARG B 1 96 ? 14.312 6.766 -1.109 1 97.31 96 ARG B CA 1
ATOM 1521 C C . ARG B 1 96 ? 14.828 5.773 -2.146 1 97.31 96 ARG B C 1
ATOM 1523 O O . ARG B 1 96 ? 16 5.398 -2.127 1 97.31 96 ARG B O 1
ATOM 1530 N N . LEU B 1 97 ? 13.922 5.367 -2.938 1 97.31 97 LEU B N 1
ATOM 1531 C CA . LEU B 1 97 ? 14.305 4.414 -3.973 1 97.31 97 LEU B CA 1
ATOM 1532 C C . LEU B 1 97 ? 15.195 5.078 -5.016 1 97.31 97 LEU B C 1
ATOM 1534 O O . LEU B 1 97 ? 16.062 4.426 -5.605 1 97.31 97 LEU B O 1
ATOM 1538 N N . HIS B 1 98 ? 15.008 6.242 -5.406 1 90.69 98 HIS B N 1
ATOM 1539 C CA . HIS B 1 98 ? 15.773 6.988 -6.398 1 90.69 98 HIS B CA 1
ATOM 1540 C C . HIS B 1 98 ? 17.141 7.395 -5.848 1 90.69 98 HIS B C 1
ATOM 1542 O O . HIS B 1 98 ? 18.125 7.414 -6.586 1 90.69 98 HIS B O 1
ATOM 1548 N N . ASP B 1 99 ? 17.188 7.938 -4.73 1 77.5 99 ASP B N 1
ATOM 1549 C CA . ASP B 1 99 ? 18.438 8.406 -4.137 1 77.5 99 ASP B CA 1
ATOM 1550 C C . ASP B 1 99 ? 19.453 7.258 -3.996 1 77.5 99 ASP B C 1
ATOM 1552 O O . ASP B 1 99 ? 20.656 7.492 -3.859 1 77.5 99 ASP B O 1
ATOM 1556 N N . LYS B 1 100 ? 19.062 6.145 -4.273 1 53.97 100 LYS B N 1
ATOM 1557 C CA . LYS B 1 100 ? 20.031 5.062 -4.176 1 53.97 100 LYS B CA 1
ATOM 1558 C C . LYS B 1 100 ? 20.391 4.52 -5.559 1 53.97 100 LYS B C 1
ATOM 1560 O O . LYS B 1 100 ? 19.578 4.582 -6.484 1 53.97 100 LYS B O 1
#

Radius of gyration: 42.29 Å; Cα contacts (8 Å, |Δi|>4): 174; chains: 2; bounding box: 54×192×79 Å

Organism: Staphylococcus carnosus (strain TM300) (NCBI:txid396513)

Sequence (200 aa):
MMTNNHDENKVNEQEEQDVSEMVDEGGLGADGYYKINEFQKDGGSVEVGLDQFKLRVSEYNDLDLVNSLIAHADANHGGSEFDDAINVVKQEILGRLHDKMMTNNHDENKVNEQEEQDVSEMVDEGGLGADGYYKINEFQKDGGSVEVGLDQFKLRVSEYNDLDLVNSLIAHADANHGGSEFDDAINVVKQEILGRLHDK

Nearest PDB structures (foldseek):
  6ql5-assembly1_M  TM=8.321E-01  e=5.392E-01  Saccharomyces cerevisiae
  6ql7-assembly1_M  TM=7.814E-01  e=6.485E-01  Saccharomyces cerevisiae S288C
  3uel-assembly2_B  TM=4.084E-01  e=7.589E+00  Rattus norvegicus
  6ql5-assembly1_M  TM=8.319E-01  e=5.295E-01  Saccharomyces cerevisiae
  6ql7-assembly1_M  TM=7.814E-01  e=6.371E-01  Saccharomyces cerevisiae S288C

Solvent-accessible surface area (backbone atoms only — not comparable to full-atom values): 12251 Å² total; per-residue (Å²): 132,83,75,82,73,90,80,84,78,73,77,76,76,74,75,75,72,76,73,71,69,74,70,69,69,68,68,67,73,68,79,66,70,57,65,34,37,38,72,41,95,86,72,48,75,45,80,41,45,45,70,59,50,52,54,57,57,70,66,45,52,69,69,58,42,54,51,48,39,42,53,31,24,18,71,26,50,82,56,64,69,27,48,62,43,38,49,52,47,49,51,52,52,53,49,56,52,60,78,80,140,77,85,74,82,77,81,80,80,77,73,79,75,74,75,76,74,73,73,72,71,73,71,71,70,68,70,67,74,67,78,66,71,57,66,35,36,39,72,40,96,86,72,49,73,45,79,41,45,46,68,59,50,51,54,55,56,71,67,46,52,70,68,56,42,55,50,48,39,42,52,31,24,18,71,26,50,82,56,64,69,27,48,61,43,37,50,52,47,48,51,51,51,53,50,56,50,60,79,78